Protein AF-A0A172XW21-F1 (afdb_monomer_lite)

Organism: NCBI:txid1685010

Radius of gyration: 27.5 Å; chains: 1; bounding box: 87×59×68 Å

Foldseek 3Di:
DQWAKDDPDFDPDDLVPFDDDPQGTADPVVRFGAGECAPPALQRVVVVCVVVVQDKHWYKYFQLRGPGGRDNDPPPPPPPPPPPDDDDDDDDDDDDDDDDDDDDDDDDDDDDDDDDDDDDDDDDDDDDDPDDPDPDQKDKQKAFEAAPPDPAGDAWKWKWWDALQDIWIWIADPRRITITIDGPVRADQWTWMWIGHPDSQWGIDIDIDGPVRSNDHDYHHIYGGGRDMTIDTMGRPPPADDPLEFERENNHTDDRVVVRVCCSVPVVQKDKDKAALVGCVNPDPDNSRGIYIRIYGDDD

Sequence (300 aa):
MKPFLRIKKPCEESLDKMHDLPDGKFCDLCSKKVLDLSNLNDSEILNIIQQNKGERFCGIVFNNQLNRSLQPEISFSQNRHSRKTTFTKIAAGVALTASIFNSYPAQTKTVTKTEFVSSQSKISKENQKEEDKTGDGTMIISGKVLIKGTNKSGPETTIHFITPQKVYSAKTDAKGFYNLEVPKESIKSENLLEFSPEDYDYEGQLMILKKEDLLKKNVIYLAENDVRKQYGDISAEGFYANEKSLVLFEGKKLDYKIFNKSYNIFSNKYNVYYIPKPYTKVFTPDEKIDDVYIAFIKTK

Secondary structure (DSSP, 8-state):
---EEEEEEE--S-GGGSEEETTEEEETTTTEEEEE-TT--HHHHHHHHHHTTT--EEEEEEGGGBSS-------------------------------------------------------------------SSEEEEEEEEEETTSSSBPPPEEEEEE-SS-EEEEE--TTSEEEEEEEGGG--SEEEEEEEESSTTB--EEEEEEHHHHTS-EEEEEPBPP-SEEEEEEEEETSS--TTEEEEETTEEE-HHHHHHHHHHHGGGEEEEEEEGGGGGGT---TT--EEEEEEE---

Structure (mmCIF, N/CA/C/O backbone):
data_AF-A0A172XW21-F1
#
_entry.id   AF-A0A172XW21-F1
#
loop_
_atom_site.group_PDB
_atom_site.id
_atom_site.type_symbol
_atom_site.label_atom_id
_atom_site.label_alt_id
_atom_site.label_comp_id
_atom_site.label_asym_id
_atom_site.label_entity_id
_atom_site.label_seq_id
_atom_site.pdbx_PDB_ins_code
_atom_site.Cartn_x
_atom_site.Cartn_y
_atom_site.Cartn_z
_atom_site.occupancy
_atom_site.B_iso_or_equiv
_atom_site.auth_seq_id
_atom_site.auth_comp_id
_atom_site.auth_asym_id
_atom_site.auth_atom_id
_atom_site.pdbx_PDB_model_num
ATOM 1 N N . MET A 1 1 ? -5.969 -7.627 -0.702 1.00 57.28 1 MET A N 1
ATOM 2 C CA . MET A 1 1 ? -4.518 -7.439 -0.807 1.00 57.28 1 MET A CA 1
ATOM 3 C C . MET A 1 1 ? -4.343 -6.287 -1.746 1.00 57.28 1 MET A C 1
ATOM 5 O O . MET A 1 1 ? -4.843 -6.368 -2.859 1.00 57.28 1 MET A O 1
ATOM 9 N N . LYS A 1 2 ? -3.749 -5.210 -1.269 1.00 67.06 2 LYS A N 1
ATOM 10 C CA . LYS A 1 2 ? -3.399 -4.074 -2.101 1.00 67.06 2 LYS A CA 1
ATOM 11 C C . LYS A 1 2 ? -1.870 -4.080 -2.198 1.00 67.06 2 LYS A C 1
ATOM 13 O O . LYS A 1 2 ? -1.234 -3.278 -1.518 1.00 67.06 2 LYS A O 1
ATOM 18 N N . PRO A 1 3 ? -1.269 -5.091 -2.867 1.00 75.94 3 PRO A N 1
ATOM 19 C CA . PRO A 1 3 ? 0.181 -5.135 -2.986 1.00 75.94 3 PRO A CA 1
ATOM 20 C C . PRO A 1 3 ? 0.608 -3.896 -3.764 1.00 75.94 3 PRO A C 1
ATOM 22 O O . PRO A 1 3 ? -0.157 -3.389 -4.582 1.00 75.94 3 PRO A O 1
ATOM 25 N N . PHE A 1 4 ? 1.806 -3.401 -3.520 1.00 84.69 4 PHE A N 1
ATOM 26 C CA . PHE A 1 4 ? 2.336 -2.282 -4.283 1.00 84.69 4 PHE A CA 1
ATOM 27 C C . PHE A 1 4 ? 3.682 -2.657 -4.867 1.00 84.69 4 PHE A C 1
ATOM 29 O O . PHE A 1 4 ? 4.443 -3.454 -4.305 1.00 84.69 4 PHE A O 1
ATOM 36 N N . LEU A 1 5 ? 3.968 -2.086 -6.029 1.00 89.56 5 LEU A N 1
ATOM 37 C CA . LEU A 1 5 ? 5.273 -2.224 -6.640 1.00 89.56 5 LEU A CA 1
ATOM 38 C C . LEU A 1 5 ? 6.254 -1.300 -5.931 1.00 89.56 5 LEU A C 1
ATOM 40 O O . LEU A 1 5 ? 5.954 -0.137 -5.657 1.00 89.56 5 LEU A O 1
ATOM 44 N N . ARG A 1 6 ? 7.457 -1.806 -5.675 1.00 90.25 6 ARG A N 1
ATOM 45 C CA . ARG A 1 6 ? 8.551 -1.000 -5.143 1.00 90.25 6 ARG A CA 1
ATOM 46 C C . ARG A 1 6 ? 9.839 -1.267 -5.893 1.00 90.25 6 ARG A C 1
ATOM 48 O O . ARG A 1 6 ? 10.269 -2.414 -6.004 1.00 90.25 6 ARG A O 1
ATOM 55 N N . ILE A 1 7 ? 10.502 -0.191 -6.296 1.00 91.88 7 ILE A N 1
ATOM 56 C CA . ILE A 1 7 ? 11.885 -0.206 -6.769 1.00 91.88 7 ILE A CA 1
ATOM 57 C C . ILE A 1 7 ? 12.735 0.468 -5.692 1.00 91.88 7 ILE A C 1
ATOM 59 O O . ILE A 1 7 ? 12.674 1.680 -5.511 1.00 91.88 7 ILE A O 1
ATOM 63 N N . LYS A 1 8 ? 13.516 -0.323 -4.943 1.00 88.81 8 LYS A N 1
ATOM 64 C CA . LYS A 1 8 ? 14.394 0.208 -3.880 1.00 88.81 8 LYS A CA 1
ATOM 65 C C . LYS A 1 8 ? 15.558 1.013 -4.449 1.00 88.81 8 LYS A C 1
ATOM 67 O O . LYS A 1 8 ? 15.927 2.037 -3.888 1.00 88.81 8 LYS A O 1
ATOM 72 N N . LYS A 1 9 ? 16.135 0.521 -5.546 1.00 89.00 9 LYS A N 1
ATOM 73 C CA . LYS A 1 9 ? 17.224 1.168 -6.269 1.00 89.00 9 LYS A CA 1
ATOM 74 C C . LYS A 1 9 ? 16.879 1.156 -7.763 1.00 89.00 9 LYS A C 1
ATOM 76 O O . LYS A 1 9 ? 16.748 0.059 -8.314 1.00 89.00 9 LYS A O 1
ATOM 81 N N . PRO A 1 10 ? 16.684 2.326 -8.400 1.00 91.81 10 PRO A N 1
ATOM 82 C CA . PRO A 1 10 ? 16.559 2.409 -9.851 1.00 91.81 10 PRO A CA 1
ATOM 83 C C . PRO A 1 10 ? 17.781 1.790 -10.538 1.00 91.81 10 PRO A C 1
ATOM 85 O O . PRO A 1 10 ? 18.882 1.801 -9.985 1.00 91.81 10 PRO A O 1
ATOM 88 N N . CYS A 1 11 ? 17.589 1.239 -11.732 1.00 92.75 11 CYS A N 1
ATOM 89 C CA . CYS A 1 11 ? 18.704 0.808 -12.565 1.00 92.75 11 CYS A CA 1
ATOM 90 C C . CYS A 1 11 ? 19.498 2.034 -13.033 1.00 92.75 11 CYS A C 1
ATOM 92 O O . CYS A 1 11 ? 18.914 3.065 -13.355 1.00 92.75 11 CYS A O 1
ATOM 94 N N . GLU A 1 12 ? 20.822 1.910 -13.067 1.00 89.94 12 GLU A N 1
ATOM 95 C CA . GLU A 1 12 ? 21.725 2.976 -13.519 1.00 89.94 12 GLU A CA 1
ATOM 96 C C . GLU A 1 12 ? 22.025 2.885 -15.029 1.00 89.94 12 GLU A C 1
ATOM 98 O O . GLU A 1 12 ? 22.522 3.844 -15.613 1.00 89.94 12 GLU A O 1
ATOM 103 N N . GLU A 1 13 ? 21.718 1.748 -15.667 1.00 91.00 13 GLU A N 1
ATOM 104 C CA . GLU A 1 13 ? 21.918 1.539 -17.105 1.00 91.00 13 GLU A CA 1
ATOM 105 C C . GLU A 1 13 ? 20.854 2.274 -17.925 1.00 91.00 13 GLU A C 1
ATOM 107 O O . GLU A 1 13 ? 19.673 2.221 -17.593 1.00 91.00 13 GLU A O 1
ATOM 112 N N . SER A 1 14 ? 21.245 2.911 -19.031 1.00 91.38 14 SER A N 1
ATOM 113 C CA . SER A 1 14 ? 20.274 3.601 -19.889 1.00 91.38 14 SER A CA 1
ATOM 114 C C . SER A 1 14 ? 19.386 2.600 -20.631 1.00 91.38 14 SER A C 1
ATOM 116 O O . SER A 1 14 ? 19.887 1.636 -21.210 1.00 91.38 14 SER A O 1
ATOM 118 N N . LEU A 1 15 ? 18.076 2.868 -20.710 1.00 91.25 15 LEU A N 1
ATOM 119 C CA . LEU A 1 15 ? 17.139 2.079 -21.525 1.00 91.25 15 LEU A CA 1
ATOM 120 C C . LEU A 1 15 ? 17.544 2.009 -23.007 1.00 91.25 15 LEU A C 1
ATOM 122 O O . LEU A 1 15 ? 17.243 1.014 -23.669 1.00 91.25 15 LEU A O 1
ATOM 126 N N 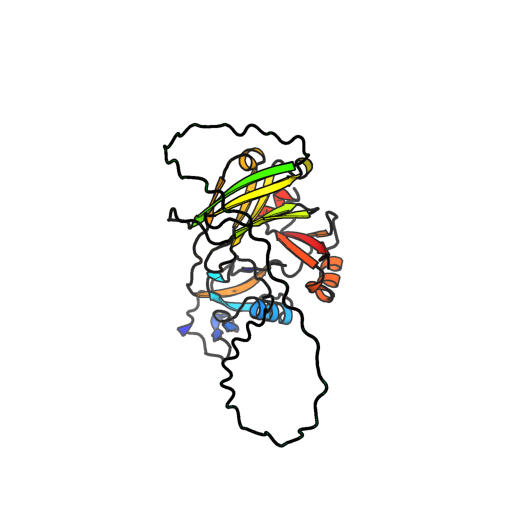. ASP A 1 16 ? 18.237 3.032 -23.514 1.00 92.88 16 ASP A N 1
ATOM 127 C CA . ASP A 1 16 ? 18.706 3.102 -24.907 1.00 92.88 16 ASP A CA 1
ATOM 128 C C . ASP A 1 16 ? 19.855 2.128 -25.195 1.00 92.88 16 ASP A C 1
ATOM 130 O O . ASP A 1 16 ? 20.115 1.789 -26.346 1.00 92.88 16 ASP A O 1
ATOM 134 N N . LYS A 1 17 ? 20.557 1.676 -24.149 1.00 93.94 17 LYS A N 1
ATOM 135 C CA . LYS A 1 17 ? 21.647 0.698 -24.246 1.00 93.94 17 LYS A CA 1
ATOM 136 C C . LYS A 1 17 ? 21.171 -0.743 -24.075 1.00 93.94 17 LYS A C 1
ATOM 138 O O . LYS A 1 17 ? 21.974 -1.659 -24.186 1.00 93.94 17 LYS A O 1
ATOM 143 N N . MET A 1 18 ? 19.889 -0.948 -23.785 1.00 95.50 18 MET A N 1
ATOM 144 C CA . MET A 1 18 ? 19.298 -2.274 -23.634 1.00 95.50 18 MET A CA 1
ATOM 145 C C . MET A 1 18 ? 18.725 -2.769 -24.962 1.00 95.50 18 MET A C 1
ATOM 147 O O . MET A 1 18 ? 18.175 -1.991 -25.743 1.00 95.50 18 MET A O 1
ATOM 151 N N . HIS A 1 19 ? 18.774 -4.080 -25.177 1.00 96.25 19 HIS A N 1
ATOM 152 C CA . HIS A 1 19 ? 18.238 -4.712 -26.379 1.00 96.25 19 HIS A CA 1
ATOM 153 C C . HIS A 1 19 ? 16.713 -4.825 -26.322 1.00 96.25 19 HIS A C 1
ATOM 155 O O . HIS A 1 19 ? 16.159 -5.218 -25.297 1.00 96.25 19 HIS A O 1
ATOM 161 N N . ASP A 1 20 ? 16.024 -4.508 -27.417 1.00 97.06 20 ASP A N 1
ATOM 162 C CA . ASP A 1 20 ? 14.564 -4.588 -27.472 1.00 97.06 20 ASP A CA 1
ATOM 163 C C . ASP A 1 20 ? 14.057 -6.035 -27.461 1.00 97.06 20 ASP A C 1
ATOM 165 O O . ASP A 1 20 ? 14.595 -6.919 -28.130 1.00 97.06 20 ASP A O 1
ATOM 169 N N . LEU A 1 21 ? 12.978 -6.260 -26.710 1.00 96.00 21 LEU A N 1
ATOM 170 C CA . LEU A 1 21 ? 12.195 -7.491 -26.681 1.00 96.00 21 LEU A CA 1
ATOM 171 C C . LEU A 1 21 ? 10.706 -7.160 -26.904 1.00 96.00 21 LEU A C 1
ATOM 173 O O . LEU A 1 21 ? 10.287 -6.034 -26.644 1.00 96.00 21 LEU A O 1
ATOM 177 N N . PRO A 1 22 ? 9.866 -8.122 -27.336 1.00 93.88 22 PRO A N 1
ATOM 178 C CA . PRO A 1 22 ? 8.444 -7.859 -27.592 1.00 93.88 22 PRO A CA 1
ATOM 179 C C . PRO A 1 22 ? 7.659 -7.290 -26.399 1.00 93.88 22 PRO A C 1
ATOM 181 O O . PRO A 1 22 ? 6.727 -6.519 -26.591 1.00 93.88 22 PRO A O 1
ATOM 184 N N . ASP A 1 23 ? 8.024 -7.673 -25.175 1.00 92.81 23 ASP A N 1
ATOM 185 C CA . ASP A 1 23 ? 7.364 -7.294 -23.921 1.00 92.81 23 ASP A CA 1
ATOM 186 C C . ASP A 1 23 ? 8.279 -6.482 -22.986 1.00 92.81 23 ASP A C 1
ATOM 188 O O . ASP A 1 23 ? 8.061 -6.423 -21.774 1.00 92.81 23 ASP A O 1
ATOM 192 N N . GLY A 1 24 ? 9.326 -5.865 -23.538 1.00 95.12 24 GLY A N 1
ATOM 193 C CA . GLY A 1 24 ? 10.236 -5.017 -22.780 1.00 95.12 24 GLY A CA 1
ATOM 194 C C . GLY A 1 24 ? 11.633 -4.975 -23.378 1.00 95.12 24 GLY A C 1
ATOM 195 O O . GLY A 1 24 ? 11.807 -4.729 -24.567 1.00 95.12 24 GLY A O 1
ATOM 196 N N . LYS A 1 25 ? 12.649 -5.176 -22.542 1.00 96.75 25 LYS A N 1
ATOM 197 C CA . LYS A 1 25 ? 14.061 -5.046 -22.913 1.00 96.75 25 LYS A CA 1
ATOM 198 C C . LYS A 1 25 ? 14.923 -6.125 -22.260 1.00 96.75 25 LYS A C 1
ATOM 200 O O . LYS A 1 25 ? 14.521 -6.747 -21.280 1.00 96.75 25 LYS A O 1
ATOM 205 N N . PHE A 1 26 ? 16.121 -6.348 -22.777 1.00 96.88 26 PHE A N 1
ATOM 206 C CA . PHE A 1 26 ? 17.163 -7.148 -22.141 1.00 96.88 26 PHE A CA 1
ATOM 207 C C . PHE A 1 26 ? 18.324 -6.243 -21.732 1.00 96.88 26 PHE A C 1
ATOM 209 O O . PHE A 1 26 ? 18.851 -5.495 -22.554 1.00 96.88 26 PHE A O 1
ATOM 216 N N . CYS A 1 27 ? 18.702 -6.296 -20.454 1.00 95.81 27 CYS A N 1
ATOM 217 C CA . CYS A 1 27 ? 19.795 -5.500 -19.907 1.00 95.81 27 CYS A CA 1
ATOM 218 C C . CYS A 1 27 ? 21.049 -6.361 -19.762 1.00 95.81 27 CYS A C 1
ATOM 220 O O . CYS A 1 27 ? 21.063 -7.282 -18.943 1.00 95.81 27 CYS A O 1
ATOM 222 N N . ASP A 1 28 ? 22.112 -6.033 -20.499 1.00 94.31 28 ASP A N 1
ATOM 223 C CA . ASP A 1 28 ? 23.375 -6.780 -20.443 1.00 94.31 28 ASP A CA 1
ATOM 224 C C . ASP A 1 28 ? 24.064 -6.651 -19.083 1.00 94.31 28 ASP A C 1
ATOM 226 O O . ASP A 1 28 ? 24.589 -7.634 -18.559 1.00 94.31 28 ASP A O 1
ATOM 230 N N . LEU A 1 29 ? 23.984 -5.467 -18.461 1.00 93.06 29 LEU A N 1
ATOM 231 C CA . LEU A 1 29 ? 24.649 -5.169 -17.190 1.00 93.06 29 LEU A CA 1
ATOM 232 C C . LEU A 1 29 ? 24.225 -6.121 -16.064 1.00 93.06 29 LEU A C 1
ATOM 234 O O . LEU A 1 29 ? 25.057 -6.555 -15.271 1.00 93.06 29 LEU A O 1
ATOM 238 N N . CYS A 1 30 ? 22.931 -6.439 -15.974 1.00 91.75 30 CYS A N 1
ATOM 239 C CA . CYS A 1 30 ? 22.417 -7.388 -14.985 1.00 91.75 30 CYS A CA 1
ATOM 240 C C . CYS A 1 30 ? 22.040 -8.750 -15.581 1.00 91.75 30 CYS A C 1
ATOM 242 O O . CYS A 1 30 ? 21.639 -9.633 -14.825 1.00 91.75 30 CYS A O 1
ATOM 244 N N . SER A 1 31 ? 22.166 -8.917 -16.904 1.00 94.44 31 SER A N 1
ATOM 245 C CA . SER A 1 31 ? 21.783 -10.117 -17.660 1.00 94.44 31 SER A CA 1
ATOM 246 C C . SER A 1 31 ? 20.348 -10.584 -17.371 1.00 94.44 31 SER A C 1
ATOM 248 O O . SER A 1 31 ? 20.072 -11.779 -17.261 1.00 94.44 31 SER A O 1
ATOM 250 N N . LYS A 1 32 ? 19.418 -9.634 -17.207 1.00 94.25 32 LYS A N 1
ATOM 251 C CA . LYS A 1 32 ? 18.001 -9.907 -16.923 1.00 94.25 32 LYS A CA 1
ATOM 252 C C . LYS A 1 32 ? 17.101 -9.332 -18.006 1.00 94.25 32 LYS A C 1
ATOM 254 O O . LYS A 1 32 ? 17.349 -8.260 -18.559 1.00 94.25 32 LYS A O 1
ATOM 259 N N . LYS A 1 33 ? 15.984 -10.025 -18.220 1.00 95.56 33 LYS A N 1
ATOM 260 C CA . LYS A 1 33 ? 14.823 -9.487 -18.924 1.00 95.56 33 LYS A CA 1
ATOM 261 C C . LYS A 1 33 ? 14.157 -8.406 -18.067 1.00 95.56 33 LYS A C 1
ATOM 263 O O . LYS A 1 33 ? 13.912 -8.620 -16.881 1.00 95.56 33 LYS A O 1
ATOM 268 N N . VAL A 1 34 ? 13.869 -7.265 -18.676 1.00 96.56 34 VAL A N 1
ATOM 269 C CA . VAL A 1 34 ? 13.214 -6.096 -18.089 1.00 96.56 34 VAL A CA 1
ATOM 270 C C . VAL A 1 34 ? 11.837 -5.961 -18.736 1.00 96.56 34 VAL A C 1
ATOM 272 O O . VAL A 1 34 ? 11.748 -5.600 -19.903 1.00 96.56 34 VAL A O 1
ATOM 275 N N . LEU A 1 35 ? 10.768 -6.278 -18.008 1.00 96.50 35 LEU A N 1
ATOM 276 C CA . LEU A 1 35 ? 9.395 -6.228 -18.528 1.00 96.50 35 LEU A CA 1
ATOM 277 C C . LEU A 1 35 ? 8.874 -4.787 -18.588 1.00 96.50 35 LEU A C 1
ATOM 279 O O . LEU A 1 35 ? 9.008 -4.059 -17.606 1.00 96.50 35 LEU A O 1
ATOM 283 N N . ASP A 1 36 ? 8.250 -4.368 -19.688 1.00 96.00 36 ASP A N 1
ATOM 284 C CA . ASP A 1 36 ? 7.568 -3.069 -19.727 1.00 96.00 36 ASP A CA 1
ATOM 285 C C . ASP A 1 36 ? 6.144 -3.194 -19.165 1.00 96.00 36 ASP A C 1
ATOM 287 O O . ASP A 1 36 ? 5.258 -3.774 -19.788 1.00 96.00 36 ASP A O 1
ATOM 291 N N . LEU A 1 37 ? 5.929 -2.652 -17.965 1.00 94.88 37 LEU A N 1
ATOM 292 C CA . LEU A 1 37 ? 4.635 -2.616 -17.285 1.00 94.88 37 LEU A CA 1
ATOM 293 C C . LEU A 1 37 ? 3.902 -1.282 -17.482 1.00 94.88 37 LEU A C 1
ATOM 295 O O . LEU A 1 37 ? 2.791 -1.122 -16.979 1.00 94.88 37 LEU A O 1
ATOM 299 N N . SER A 1 38 ? 4.506 -0.307 -18.170 1.00 91.12 38 SER A N 1
ATOM 300 C CA . SER A 1 38 ? 4.009 1.077 -18.192 1.00 91.12 38 SER A CA 1
ATOM 301 C C . SER A 1 38 ? 2.596 1.215 -18.767 1.00 91.12 38 SER A C 1
ATOM 303 O O . SER A 1 38 ? 1.847 2.085 -18.340 1.00 91.12 38 SER A O 1
ATOM 305 N N . ASN A 1 39 ? 2.196 0.316 -19.667 1.00 89.00 39 ASN A N 1
ATOM 306 C CA . ASN A 1 39 ? 0.858 0.308 -20.269 1.00 89.00 39 ASN A CA 1
ATOM 307 C C . ASN A 1 39 ? -0.085 -0.751 -19.677 1.00 89.00 39 ASN A C 1
ATOM 309 O O . ASN A 1 39 ? -1.169 -0.957 -20.218 1.00 89.00 39 ASN A O 1
ATOM 313 N N . LEU A 1 40 ? 0.325 -1.448 -18.614 1.00 91.00 40 LEU A N 1
ATOM 314 C CA . LEU A 1 40 ? -0.479 -2.495 -17.990 1.00 91.00 40 LEU A CA 1
ATOM 315 C C . LEU A 1 40 ? -1.363 -1.929 -16.880 1.00 91.00 40 LEU A C 1
ATOM 317 O O . LEU A 1 40 ? -0.930 -1.084 -16.089 1.00 91.00 40 LEU A O 1
ATOM 321 N N . ASN A 1 41 ? -2.589 -2.443 -16.792 1.00 88.00 41 ASN A N 1
ATOM 322 C CA . ASN A 1 41 ? -3.481 -2.148 -15.674 1.00 88.00 41 ASN A CA 1
ATOM 323 C C . ASN A 1 41 ? -3.126 -2.983 -14.431 1.00 88.00 41 ASN A C 1
ATOM 325 O O . ASN A 1 41 ? -2.361 -3.951 -14.484 1.00 88.00 41 ASN A O 1
ATOM 329 N N . ASP A 1 42 ? -3.719 -2.628 -13.293 1.00 88.00 42 ASP A N 1
ATOM 330 C CA . ASP A 1 42 ? -3.446 -3.286 -12.013 1.00 88.00 42 ASP A CA 1
ATOM 331 C C . ASP A 1 42 ? -3.717 -4.796 -12.045 1.00 88.00 42 ASP A C 1
ATOM 333 O O . ASP A 1 42 ? -2.958 -5.566 -11.459 1.00 88.00 42 ASP A O 1
ATOM 337 N N . SER A 1 43 ? -4.760 -5.245 -12.748 1.00 86.56 43 SER A N 1
ATOM 338 C CA . SER A 1 43 ? -5.099 -6.671 -12.854 1.00 86.56 43 SER A CA 1
ATOM 339 C C . SER A 1 43 ? -4.039 -7.453 -13.629 1.00 86.56 43 SER A C 1
ATOM 341 O O . SER A 1 43 ? -3.678 -8.565 -13.242 1.00 86.56 43 SER A O 1
ATOM 343 N N . GLU A 1 44 ? -3.517 -6.870 -14.707 1.00 91.12 44 GLU A N 1
ATOM 344 C CA . GLU A 1 44 ? -2.445 -7.459 -15.513 1.00 91.12 44 GLU A CA 1
ATOM 345 C C . GLU A 1 44 ? -1.138 -7.536 -14.719 1.00 91.12 44 GLU A C 1
ATOM 347 O O . GLU A 1 44 ? -0.495 -8.588 -14.684 1.00 91.12 44 GLU A O 1
ATOM 352 N N . ILE A 1 45 ? -0.788 -6.464 -14.002 1.00 91.69 45 ILE A N 1
ATOM 353 C CA . ILE A 1 45 ? 0.380 -6.432 -13.114 1.00 91.69 45 ILE A CA 1
ATOM 354 C C . ILE A 1 45 ? 0.245 -7.490 -12.012 1.00 91.69 45 ILE A C 1
ATOM 356 O O . ILE A 1 45 ? 1.180 -8.252 -11.765 1.00 91.69 45 ILE A O 1
ATOM 360 N N . LEU A 1 46 ? -0.923 -7.584 -11.368 1.00 87.25 46 LEU A N 1
ATOM 361 C CA . LEU A 1 46 ? -1.200 -8.591 -10.341 1.00 87.25 46 LEU A CA 1
ATOM 362 C C . LEU A 1 46 ? -1.042 -10.016 -10.879 1.00 87.25 46 LEU A C 1
ATOM 364 O O . LEU A 1 46 ? -0.465 -10.863 -10.194 1.00 87.25 46 LEU A O 1
ATOM 368 N N . ASN A 1 47 ? -1.502 -10.275 -12.104 1.00 87.50 47 ASN A N 1
ATOM 369 C CA . ASN A 1 47 ? -1.332 -11.571 -12.750 1.00 87.50 47 ASN A CA 1
ATOM 370 C C . ASN A 1 47 ? 0.152 -11.893 -13.004 1.00 87.50 47 ASN A C 1
ATOM 372 O O . ASN A 1 47 ? 0.583 -13.005 -12.708 1.00 87.50 47 ASN A O 1
ATOM 376 N N . ILE A 1 48 ? 0.960 -10.927 -13.461 1.00 91.19 48 ILE A N 1
ATOM 377 C CA . ILE A 1 48 ? 2.416 -11.109 -13.626 1.00 91.19 48 ILE A CA 1
ATOM 378 C C . ILE A 1 48 ? 3.074 -11.467 -12.289 1.00 91.19 48 ILE A C 1
ATOM 380 O O . ILE A 1 48 ? 3.843 -12.426 -12.211 1.00 91.19 48 ILE A O 1
ATOM 384 N N . ILE A 1 49 ? 2.747 -10.739 -11.217 1.00 88.94 49 ILE A N 1
ATOM 385 C CA . ILE A 1 49 ? 3.279 -11.019 -9.876 1.00 88.94 49 ILE A CA 1
ATOM 386 C C . ILE A 1 49 ? 2.886 -12.432 -9.427 1.00 88.94 49 ILE A C 1
ATOM 388 O O . ILE A 1 49 ? 3.721 -13.168 -8.899 1.00 88.94 49 ILE A O 1
ATOM 392 N N . GLN A 1 50 ? 1.632 -12.830 -9.654 1.00 83.56 50 GLN A N 1
ATOM 393 C CA . GLN A 1 50 ? 1.132 -14.153 -9.286 1.00 83.56 50 GLN A CA 1
ATOM 394 C C . GLN A 1 50 ? 1.844 -15.271 -10.057 1.00 83.56 50 GLN A C 1
ATOM 396 O O . GLN A 1 50 ? 2.257 -16.262 -9.452 1.00 83.56 50 GLN A O 1
ATOM 401 N N . GLN A 1 51 ? 2.021 -15.106 -11.370 1.00 85.25 51 GLN A N 1
ATOM 402 C CA . GLN A 1 51 ? 2.738 -16.057 -12.224 1.00 85.25 51 GLN A CA 1
ATOM 403 C C . GLN A 1 51 ? 4.206 -16.198 -11.802 1.00 85.25 51 GLN A C 1
ATOM 405 O O . GLN A 1 51 ? 4.721 -17.314 -11.734 1.00 85.25 51 GLN A O 1
ATOM 410 N N . ASN A 1 52 ? 4.837 -15.090 -11.406 1.00 86.50 52 ASN A N 1
ATOM 411 C CA . ASN A 1 52 ? 6.190 -15.060 -10.845 1.00 86.50 52 ASN A CA 1
ATOM 412 C C . ASN A 1 52 ? 6.246 -15.440 -9.356 1.00 86.50 52 ASN A C 1
ATOM 414 O O . ASN A 1 52 ? 7.290 -15.296 -8.727 1.00 86.50 52 ASN A O 1
ATOM 418 N N . LYS A 1 53 ? 5.140 -15.907 -8.757 1.00 82.00 53 LYS A N 1
ATOM 419 C CA . LYS A 1 53 ? 5.052 -16.315 -7.342 1.00 82.00 53 LYS A CA 1
ATOM 420 C C . LYS A 1 53 ? 5.544 -15.242 -6.356 1.00 82.00 53 LYS A C 1
ATOM 422 O O . LYS A 1 53 ? 6.027 -15.570 -5.276 1.00 82.00 53 LYS A O 1
ATOM 427 N N . GLY A 1 54 ? 5.400 -13.966 -6.706 1.00 79.94 54 GLY A N 1
ATOM 428 C CA . GLY A 1 54 ? 5.862 -12.843 -5.888 1.00 79.94 54 GLY A CA 1
ATOM 429 C C . GLY A 1 54 ? 7.382 -12.641 -5.869 1.00 79.94 54 GLY A C 1
ATOM 430 O O . GLY A 1 54 ? 7.863 -11.812 -5.097 1.00 79.94 54 GLY A O 1
ATOM 431 N N . GLU A 1 55 ? 8.145 -13.368 -6.690 1.00 87.25 55 GLU A N 1
ATOM 432 C CA . GLU A 1 55 ? 9.587 -13.159 -6.816 1.00 87.25 55 GLU A CA 1
ATOM 433 C C . GLU A 1 55 ? 9.906 -11.799 -7.453 1.00 87.25 55 GLU A C 1
ATOM 435 O O . GLU A 1 55 ? 9.101 -11.209 -8.178 1.00 87.25 55 GLU A O 1
ATOM 440 N N . ARG A 1 56 ? 11.101 -11.280 -7.150 1.00 91.69 56 ARG A N 1
ATOM 441 C CA . ARG A 1 56 ? 11.576 -9.998 -7.683 1.00 91.69 56 ARG A CA 1
ATOM 442 C C . ARG A 1 56 ? 11.897 -10.142 -9.167 1.00 91.69 56 ARG A C 1
ATOM 444 O O . ARG A 1 56 ? 12.506 -11.127 -9.577 1.00 91.69 56 ARG A O 1
ATOM 451 N N . PHE A 1 57 ? 11.546 -9.136 -9.954 1.00 93.69 57 PHE A N 1
ATOM 452 C CA . PHE A 1 57 ? 11.807 -9.119 -11.391 1.00 93.69 57 PHE A CA 1
ATOM 453 C C . PHE A 1 57 ? 12.186 -7.713 -11.850 1.00 93.69 57 PHE A C 1
ATOM 455 O O . PHE A 1 57 ? 11.848 -6.726 -11.201 1.00 93.69 57 PHE A O 1
ATOM 462 N N . CYS A 1 58 ? 12.900 -7.597 -12.969 1.00 95.38 58 CYS A N 1
ATOM 463 C CA . CYS A 1 58 ? 13.208 -6.287 -13.528 1.00 95.38 58 CYS A CA 1
ATOM 464 C C . CYS A 1 58 ? 12.041 -5.783 -14.374 1.00 95.38 58 CYS A C 1
ATOM 466 O O . CYS A 1 58 ? 11.486 -6.534 -15.178 1.00 95.38 58 CYS A O 1
ATOM 468 N N . GLY A 1 59 ? 11.697 -4.505 -14.236 1.00 95.31 59 GLY A N 1
ATOM 469 C CA . GLY A 1 59 ? 10.669 -3.907 -15.076 1.00 95.31 59 GLY A CA 1
ATOM 470 C C . GLY A 1 59 ? 10.789 -2.400 -15.234 1.00 95.31 59 GLY A C 1
ATOM 471 O O . GLY A 1 59 ? 11.555 -1.752 -14.521 1.00 95.31 59 GLY A O 1
ATOM 472 N N . ILE A 1 60 ? 10.027 -1.883 -16.194 1.00 95.38 60 ILE A N 1
ATOM 473 C CA . ILE A 1 60 ? 9.807 -0.470 -16.496 1.00 95.38 60 ILE A CA 1
ATOM 474 C C . ILE A 1 60 ? 8.382 -0.147 -16.065 1.00 95.38 60 ILE A C 1
ATOM 476 O O . ILE A 1 60 ? 7.442 -0.820 -16.474 1.00 95.38 60 ILE A O 1
ATOM 480 N N . VAL A 1 61 ? 8.220 0.869 -15.233 1.00 93.69 61 VAL A N 1
ATOM 481 C CA . VAL A 1 61 ? 6.936 1.301 -14.675 1.00 93.69 61 VAL A CA 1
ATOM 482 C C . VAL A 1 61 ? 6.852 2.814 -14.737 1.00 93.69 61 VAL A C 1
ATOM 484 O O . VAL A 1 61 ? 7.874 3.497 -14.745 1.00 93.69 61 VAL A O 1
ATOM 487 N N . PHE A 1 62 ? 5.647 3.358 -14.740 1.00 90.69 62 PHE A N 1
ATOM 488 C CA . PHE A 1 62 ? 5.454 4.746 -14.348 1.00 90.69 62 PHE A CA 1
ATOM 489 C C . PHE A 1 62 ? 5.574 4.881 -12.828 1.00 90.69 62 PHE A C 1
ATOM 491 O O . PHE A 1 62 ? 5.206 3.971 -12.083 1.00 90.69 62 PHE A O 1
ATOM 498 N N . ASN A 1 63 ? 6.077 6.019 -12.348 1.00 87.38 63 ASN A N 1
ATOM 499 C CA . ASN A 1 63 ? 6.151 6.276 -10.909 1.00 87.38 63 ASN A CA 1
ATOM 500 C C . ASN A 1 63 ? 4.766 6.225 -10.246 1.00 87.38 63 ASN A C 1
ATOM 502 O O . ASN A 1 63 ? 4.661 5.748 -9.121 1.00 87.38 63 ASN A O 1
ATOM 506 N N . ASN A 1 64 ? 3.703 6.587 -10.970 1.00 83.94 64 ASN A N 1
ATOM 507 C CA . ASN A 1 64 ? 2.318 6.431 -10.528 1.00 83.94 64 ASN A CA 1
ATOM 508 C C . ASN A 1 64 ? 1.872 4.973 -10.307 1.00 83.94 64 ASN A C 1
ATOM 510 O O . ASN A 1 64 ? 0.833 4.757 -9.698 1.00 83.94 64 ASN A O 1
ATOM 514 N N . GLN A 1 65 ? 2.619 3.966 -10.771 1.00 86.94 65 GLN A N 1
ATOM 515 C CA . GLN A 1 65 ? 2.368 2.545 -10.493 1.00 86.94 65 GLN A CA 1
ATOM 516 C C . GLN A 1 65 ? 3.148 2.044 -9.260 1.00 86.94 65 GLN A C 1
ATOM 518 O O . GLN A 1 65 ? 2.887 0.943 -8.770 1.00 86.94 65 GLN A O 1
ATOM 523 N N . LEU A 1 66 ? 4.112 2.822 -8.751 1.00 87.25 66 LEU A N 1
ATOM 524 C CA . LEU A 1 66 ? 4.917 2.490 -7.573 1.00 87.25 66 LEU A CA 1
ATOM 525 C C . LEU A 1 66 ? 4.260 2.991 -6.286 1.00 87.25 66 LEU A C 1
ATOM 527 O O . LEU A 1 66 ? 3.538 3.979 -6.287 1.00 87.25 66 LEU A O 1
ATOM 531 N N . ASN A 1 67 ? 4.550 2.320 -5.168 1.00 79.69 67 ASN A N 1
ATOM 532 C CA . ASN A 1 67 ? 4.160 2.709 -3.802 1.00 79.69 67 ASN A CA 1
ATOM 533 C C . ASN A 1 67 ? 2.656 2.956 -3.576 1.00 79.69 67 ASN A C 1
ATOM 535 O O . ASN A 1 67 ? 2.267 3.414 -2.505 1.00 79.69 67 ASN A O 1
ATOM 539 N N . ARG A 1 68 ? 1.804 2.593 -4.537 1.00 79.81 68 ARG A N 1
ATOM 540 C CA . ARG A 1 68 ? 0.353 2.611 -4.403 1.00 79.81 68 ARG A CA 1
ATOM 541 C C . ARG A 1 68 ? -0.217 1.208 -4.424 1.00 79.81 68 ARG A C 1
ATOM 543 O O . ARG A 1 68 ? 0.284 0.309 -5.095 1.00 79.81 68 ARG A O 1
ATOM 550 N N . SER A 1 69 ? -1.331 1.061 -3.729 1.00 76.94 69 SER A N 1
ATOM 551 C CA . SER A 1 69 ? -2.193 -0.106 -3.807 1.00 76.94 69 SER A CA 1
ATOM 552 C C . SER A 1 69 ? -2.509 -0.494 -5.261 1.00 76.94 69 SER A C 1
ATOM 554 O O . SER A 1 69 ? -3.180 0.271 -5.956 1.00 76.94 69 SER A O 1
ATOM 556 N N . LEU A 1 70 ? -2.153 -1.712 -5.671 1.00 80.00 70 LEU A N 1
ATOM 557 C CA . LEU A 1 70 ? -2.703 -2.351 -6.866 1.00 80.00 70 LEU A CA 1
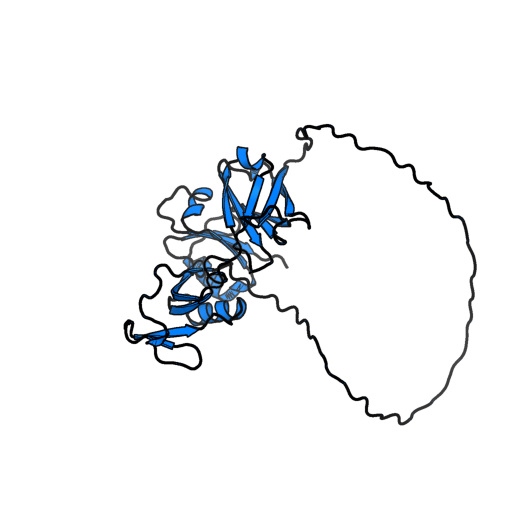ATOM 558 C C . LEU A 1 70 ? -4.093 -2.913 -6.550 1.00 80.00 70 LEU A C 1
ATOM 560 O O . LEU A 1 70 ? -4.256 -3.707 -5.617 1.00 80.00 70 LEU A O 1
ATOM 564 N N . GLN A 1 71 ? -5.096 -2.503 -7.319 1.00 73.75 71 GLN A N 1
ATOM 565 C CA . GLN A 1 71 ? -6.475 -2.948 -7.165 1.00 73.75 71 GLN A CA 1
ATOM 566 C C . GLN A 1 71 ? -6.863 -3.867 -8.327 1.00 73.75 71 GLN A C 1
ATOM 568 O O . GLN A 1 71 ? -6.787 -3.444 -9.473 1.00 73.75 71 GLN A O 1
ATOM 573 N N . PRO A 1 72 ? -7.312 -5.111 -8.080 1.00 66.62 72 PRO A N 1
ATOM 574 C CA . PRO A 1 72 ? -7.891 -5.904 -9.154 1.00 66.62 72 PRO A CA 1
ATOM 575 C C . PRO A 1 72 ? -9.130 -5.164 -9.661 1.00 66.62 72 PRO A C 1
ATOM 577 O O . PRO A 1 72 ? -10.065 -4.931 -8.891 1.00 66.62 72 PRO A O 1
ATOM 580 N N . GLU A 1 73 ? -9.134 -4.778 -10.935 1.00 59.38 73 GLU A N 1
ATOM 581 C CA . GLU A 1 73 ? -10.310 -4.166 -11.535 1.00 59.38 73 GLU A CA 1
ATOM 582 C C . GLU A 1 73 ? -11.469 -5.162 -11.430 1.00 59.38 73 GLU A C 1
ATOM 584 O O . GLU A 1 73 ? -11.415 -6.286 -11.943 1.00 59.38 73 GLU A O 1
ATOM 589 N N . ILE A 1 74 ? -12.550 -4.752 -10.763 1.00 46.16 74 ILE A N 1
ATOM 590 C CA . ILE A 1 74 ? -13.841 -5.394 -10.976 1.00 46.16 74 ILE A CA 1
ATOM 591 C C . ILE A 1 74 ? -14.233 -4.954 -12.377 1.00 46.16 74 ILE A C 1
ATOM 593 O O . ILE A 1 74 ? -14.641 -3.812 -12.577 1.00 46.16 74 ILE A O 1
ATOM 597 N N . SER A 1 75 ? -14.067 -5.844 -13.351 1.00 32.72 75 SER A N 1
ATOM 598 C CA . SER A 1 75 ? -14.540 -5.628 -14.711 1.00 32.72 75 SER A CA 1
ATOM 599 C C . SER A 1 75 ? -16.065 -5.508 -14.698 1.00 32.72 75 SER A C 1
ATOM 601 O O . SER A 1 75 ? -16.806 -6.442 -14.997 1.00 32.72 75 SER A O 1
ATOM 603 N N . PHE A 1 76 ? -16.569 -4.316 -14.389 1.00 34.78 76 PHE A N 1
ATOM 604 C CA . PHE A 1 76 ? -17.836 -3.881 -14.935 1.00 34.78 76 PHE A CA 1
ATOM 605 C C . PHE A 1 76 ? -17.568 -3.683 -16.412 1.00 34.78 76 PHE A C 1
ATOM 607 O O . PHE A 1 76 ? -17.055 -2.651 -16.837 1.00 34.78 76 PHE A O 1
ATOM 614 N N . SER A 1 77 ? -17.853 -4.728 -17.184 1.00 34.47 77 SER A N 1
ATOM 615 C CA . SER A 1 77 ? -17.919 -4.665 -18.632 1.00 34.47 77 SER A CA 1
ATOM 616 C C . SER A 1 77 ? -18.874 -3.535 -19.020 1.00 34.47 77 SER A C 1
ATOM 618 O O . SER A 1 77 ? -20.069 -3.737 -19.228 1.00 34.47 77 SER A O 1
ATOM 620 N N . GLN A 1 78 ? -18.354 -2.318 -19.150 1.00 38.09 78 GLN A N 1
ATOM 621 C CA . GLN A 1 78 ? -18.943 -1.337 -20.033 1.00 38.09 78 GLN A CA 1
ATOM 622 C C . GLN A 1 78 ? -18.561 -1.775 -21.439 1.00 38.09 78 GLN A C 1
ATOM 624 O O . GLN A 1 78 ? -17.672 -1.226 -22.084 1.00 38.09 78 GLN A O 1
ATOM 629 N N . ASN A 1 79 ? -19.265 -2.808 -21.904 1.00 33.06 79 ASN A N 1
ATOM 630 C CA . ASN A 1 79 ? -19.489 -3.053 -23.313 1.00 33.06 79 ASN A CA 1
ATOM 631 C C . ASN A 1 79 ? -20.069 -1.766 -23.915 1.00 33.06 79 ASN A C 1
ATOM 633 O O . ASN A 1 79 ? -21.281 -1.625 -24.074 1.00 33.06 79 ASN A O 1
ATOM 637 N N . ARG A 1 80 ? -19.213 -0.817 -24.305 1.00 38.47 80 ARG A N 1
ATOM 638 C CA . ARG A 1 80 ? -19.557 0.161 -25.336 1.00 38.47 80 ARG A CA 1
ATOM 639 C C . ARG A 1 80 ? -19.562 -0.586 -26.664 1.00 38.47 80 ARG A C 1
ATOM 641 O O . ARG A 1 80 ? -18.677 -0.452 -27.502 1.00 38.47 80 ARG A O 1
ATOM 648 N N . HIS A 1 81 ? -20.586 -1.420 -26.831 1.00 35.91 81 HIS A N 1
ATOM 649 C CA . HIS A 1 81 ? -21.014 -1.933 -28.116 1.00 35.91 81 HIS A CA 1
ATOM 650 C C . HIS A 1 81 ? -21.434 -0.744 -28.984 1.00 35.91 81 HIS A C 1
ATOM 652 O O . HIS A 1 81 ? -22.599 -0.371 -29.025 1.00 35.91 81 HIS A O 1
ATOM 658 N N . SER A 1 82 ? -20.499 -0.186 -29.748 1.00 44.19 82 SER A N 1
ATOM 659 C CA . SER A 1 82 ? -20.848 0.409 -31.037 1.00 44.19 82 SER A CA 1
ATOM 660 C C . SER A 1 82 ? -20.856 -0.710 -32.078 1.00 44.19 82 SER A C 1
ATOM 662 O O . SER A 1 82 ? -20.008 -0.789 -32.963 1.00 44.19 82 SER A O 1
ATOM 664 N N . ARG A 1 83 ? -21.797 -1.652 -31.937 1.00 43.00 83 ARG A N 1
ATOM 665 C CA . ARG A 1 83 ? -22.185 -2.490 -33.071 1.00 43.00 83 ARG A CA 1
ATOM 666 C C . ARG A 1 83 ? -23.236 -1.705 -33.834 1.00 43.00 83 ARG A C 1
ATOM 668 O O . ARG A 1 83 ? -24.394 -1.665 -33.434 1.00 43.00 83 ARG A O 1
ATOM 675 N N . LYS A 1 84 ? -22.828 -1.093 -34.946 1.00 43.91 84 LYS A N 1
ATOM 676 C CA . LYS A 1 84 ? -23.756 -0.758 -36.027 1.00 43.91 84 LYS A CA 1
ATOM 677 C C . LYS A 1 84 ? -24.358 -2.076 -36.517 1.00 43.91 84 LYS A C 1
ATOM 679 O O . LYS A 1 84 ? -23.724 -2.797 -37.281 1.00 43.91 84 LYS A O 1
ATOM 684 N N . THR A 1 85 ? -25.538 -2.435 -36.024 1.00 45.03 85 THR A N 1
ATOM 685 C CA . THR A 1 85 ? -26.301 -3.559 -36.559 1.00 45.03 85 THR A CA 1
ATOM 686 C C . THR A 1 85 ? -27.098 -3.058 -37.757 1.00 45.03 85 THR A C 1
ATOM 688 O O . THR A 1 85 ? -28.059 -2.301 -37.639 1.00 45.03 85 THR A O 1
ATOM 691 N N . THR A 1 86 ? -26.668 -3.458 -38.949 1.00 40.78 86 THR A N 1
ATOM 692 C CA . THR A 1 86 ? -27.446 -3.287 -40.175 1.00 40.78 86 THR A CA 1
ATOM 693 C C . THR A 1 86 ? -28.640 -4.237 -40.105 1.00 40.78 86 THR A C 1
ATOM 695 O O . THR A 1 86 ? -28.488 -5.446 -40.259 1.00 40.78 86 THR A O 1
ATOM 698 N N . PHE A 1 87 ? -29.832 -3.698 -39.845 1.00 41.22 87 PHE A N 1
ATOM 699 C CA . PHE A 1 87 ? -31.092 -4.434 -39.937 1.00 41.22 87 PHE A CA 1
ATOM 700 C C . PHE A 1 87 ? -31.308 -4.908 -41.379 1.00 41.22 87 PHE A C 1
ATOM 702 O O . PHE A 1 87 ? -31.655 -4.118 -42.257 1.00 41.22 87 PHE A O 1
ATOM 709 N N . THR A 1 88 ? -31.120 -6.202 -41.631 1.00 45.47 88 THR A N 1
ATOM 710 C CA . THR A 1 88 ? -31.605 -6.854 -42.852 1.00 45.47 88 THR A CA 1
ATOM 711 C C . THR A 1 88 ? -32.925 -7.551 -42.542 1.00 45.47 88 THR A C 1
ATOM 713 O O . THR A 1 88 ? -33.059 -8.286 -41.568 1.00 45.47 88 THR A O 1
ATOM 716 N N . LYS A 1 89 ? -33.929 -7.215 -43.348 1.00 49.25 89 LYS A N 1
ATOM 717 C CA . LYS A 1 89 ? -35.339 -7.571 -43.209 1.00 49.25 89 LYS A CA 1
ATOM 718 C C . LYS A 1 89 ? -35.554 -9.063 -43.471 1.00 49.25 89 LYS A C 1
ATOM 720 O O . LYS A 1 89 ? -35.278 -9.516 -44.576 1.00 49.25 89 LYS A O 1
ATOM 725 N N . ILE A 1 90 ? -36.159 -9.778 -42.524 1.00 47.19 90 ILE A N 1
ATOM 726 C CA . ILE A 1 90 ? -36.935 -10.990 -42.814 1.00 47.19 90 ILE A CA 1
ATOM 727 C C . ILE A 1 90 ? -38.256 -10.863 -42.056 1.00 47.19 90 ILE A C 1
ATOM 729 O O . ILE A 1 90 ? -38.329 -11.092 -40.854 1.00 47.19 90 ILE A O 1
ATOM 733 N N . ALA A 1 91 ? -39.291 -10.435 -42.775 1.00 47.00 91 ALA A N 1
ATOM 734 C CA . ALA A 1 91 ? -40.675 -10.462 -42.329 1.00 47.00 91 ALA A CA 1
ATOM 735 C C . ALA A 1 91 ? -41.474 -11.281 -43.351 1.00 47.00 91 ALA A C 1
ATOM 737 O O . ALA A 1 91 ? -42.034 -10.748 -44.303 1.00 47.00 91 ALA A O 1
ATOM 738 N N . ALA A 1 92 ? -41.469 -12.594 -43.153 1.00 44.81 92 ALA A N 1
ATOM 739 C CA . ALA A 1 92 ? -42.510 -13.514 -43.593 1.00 44.81 92 ALA A CA 1
ATOM 740 C C . ALA A 1 92 ? -42.965 -14.166 -42.280 1.00 44.81 92 ALA A C 1
ATOM 742 O O . ALA A 1 92 ? -42.157 -14.754 -41.577 1.00 44.81 92 ALA A O 1
ATOM 743 N N . GLY A 1 93 ? -44.156 -13.931 -41.755 1.00 46.09 93 GLY A N 1
ATOM 744 C CA . GLY A 1 93 ? -45.433 -13.994 -42.434 1.00 46.09 93 GLY A CA 1
ATOM 745 C C . GLY A 1 93 ? -46.233 -15.066 -41.705 1.00 46.09 93 GLY A C 1
ATOM 746 O O . GLY A 1 93 ? -46.297 -16.186 -42.180 1.00 46.09 93 GLY A O 1
ATOM 747 N N . VAL A 1 94 ? -46.788 -14.731 -40.537 1.00 50.25 94 VAL A N 1
ATOM 748 C CA . VAL A 1 94 ? -47.925 -15.446 -39.938 1.00 50.25 94 VAL A CA 1
ATOM 749 C C . VAL A 1 94 ? -48.779 -14.406 -39.220 1.00 50.25 94 VAL A C 1
ATOM 751 O O . VAL A 1 94 ? -48.481 -13.975 -38.109 1.00 50.25 94 VAL A O 1
ATOM 754 N N . ALA A 1 95 ? -49.827 -13.969 -39.904 1.00 51.84 95 ALA A N 1
ATOM 755 C CA . ALA A 1 95 ? -50.974 -13.325 -39.295 1.00 51.84 95 ALA A CA 1
ATOM 756 C C . ALA A 1 95 ? -51.964 -14.423 -38.906 1.00 51.84 95 ALA A C 1
ATOM 758 O O . ALA A 1 95 ? -52.374 -15.151 -39.801 1.00 51.84 95 ALA A O 1
ATOM 759 N N . LEU A 1 96 ? -52.372 -14.509 -37.634 1.00 49.38 96 LEU A N 1
ATOM 760 C CA . LEU A 1 96 ? -53.656 -15.091 -37.219 1.00 49.38 96 LEU A CA 1
ATOM 761 C C . LEU A 1 96 ? -54.160 -14.411 -35.924 1.00 49.38 96 LEU A C 1
ATOM 763 O O . LEU A 1 96 ? -53.671 -14.675 -34.832 1.00 49.38 96 LEU A O 1
ATOM 767 N N . THR A 1 97 ? -55.105 -13.482 -36.124 1.00 46.38 97 THR A N 1
ATOM 768 C CA . THR A 1 97 ? -56.367 -13.241 -35.376 1.00 46.38 97 THR A CA 1
ATOM 769 C C . THR A 1 97 ? -56.337 -13.274 -33.837 1.00 46.38 97 THR A C 1
ATOM 771 O O . THR A 1 97 ? -56.151 -14.321 -33.234 1.00 46.38 97 THR A O 1
ATOM 774 N N . ALA A 1 98 ? -56.465 -12.138 -33.143 1.00 44.44 98 ALA A N 1
ATOM 775 C CA . ALA A 1 98 ? -57.695 -11.370 -32.865 1.00 44.44 98 ALA A CA 1
ATOM 776 C C . ALA A 1 98 ? -58.645 -12.019 -31.835 1.00 44.44 98 ALA A C 1
ATOM 778 O O . ALA A 1 98 ? -59.434 -12.888 -32.187 1.00 44.44 98 ALA A O 1
ATOM 779 N N . SER A 1 99 ? -58.661 -11.475 -30.607 1.00 45.50 99 SER A N 1
ATOM 780 C CA . SER A 1 99 ? -59.855 -11.483 -29.745 1.00 45.50 99 SER A CA 1
ATOM 781 C C . SER A 1 99 ? -59.859 -10.376 -28.663 1.00 45.50 99 SER A C 1
ATOM 783 O O . SER A 1 99 ? -59.289 -10.526 -27.592 1.00 45.50 99 SER A O 1
ATOM 785 N N . ILE A 1 100 ? -60.470 -9.243 -29.033 1.00 46.03 100 ILE A N 1
ATOM 786 C CA . ILE A 1 100 ? -61.463 -8.387 -28.342 1.00 46.03 100 ILE A CA 1
ATOM 787 C C . ILE A 1 100 ? -61.477 -8.093 -26.809 1.00 46.03 100 ILE A C 1
ATOM 789 O O . ILE A 1 100 ? -61.649 -8.975 -25.980 1.00 46.03 100 ILE A O 1
ATOM 793 N N . PHE A 1 101 ? -61.471 -6.768 -26.541 1.00 41.00 101 PHE A N 1
ATOM 794 C CA . PHE A 1 101 ? -62.156 -5.908 -25.538 1.00 41.00 101 PHE A CA 1
ATOM 795 C C . PHE A 1 101 ? -62.062 -6.163 -24.014 1.00 41.00 101 PHE A C 1
ATOM 797 O O . PHE A 1 101 ? -62.612 -7.124 -23.491 1.00 41.00 101 PHE A O 1
ATOM 804 N N . ASN A 1 102 ? -61.575 -5.154 -23.267 1.00 42.59 102 ASN A N 1
ATOM 805 C CA . ASN A 1 102 ? -62.450 -4.247 -22.501 1.00 42.59 102 ASN A CA 1
ATOM 806 C C . ASN A 1 102 ? -61.733 -2.973 -22.013 1.00 42.59 102 ASN A C 1
ATOM 808 O O . ASN A 1 102 ? -60.539 -2.950 -21.724 1.00 42.59 102 ASN A O 1
ATOM 812 N N . SER A 1 103 ? -62.532 -1.915 -21.965 1.00 42.47 103 SER A N 1
ATOM 813 C CA . SER A 1 103 ? -62.252 -0.511 -21.683 1.00 42.47 103 SER A CA 1
ATOM 814 C C . SER A 1 103 ? -62.229 -0.215 -20.184 1.00 42.47 103 SER A C 1
ATOM 816 O O . SER A 1 103 ? -63.088 -0.719 -19.474 1.00 42.47 103 SER A O 1
ATOM 818 N N . TYR A 1 104 ? -61.381 0.720 -19.743 1.00 38.41 104 TYR A N 1
ATOM 819 C CA . TYR A 1 104 ? -61.712 1.665 -18.666 1.00 38.41 104 TYR A CA 1
ATOM 820 C C . TYR A 1 104 ? -60.940 2.979 -18.867 1.00 38.41 104 TYR A C 1
ATOM 822 O O . TYR A 1 104 ? -59.710 2.971 -18.817 1.00 38.41 104 TYR A O 1
ATOM 830 N N . PRO A 1 105 ? -61.621 4.124 -19.041 1.00 49.66 105 PRO A N 1
ATOM 831 C CA . PRO A 1 105 ? -61.085 5.418 -18.662 1.00 49.66 105 PRO A CA 1
ATOM 832 C C . PRO A 1 105 ? -61.575 5.737 -17.243 1.00 49.66 105 PRO A C 1
ATOM 834 O O . PRO A 1 105 ? -62.775 5.765 -16.987 1.00 49.66 105 PRO A O 1
ATOM 837 N N . ALA A 1 106 ? -60.668 6.005 -16.310 1.00 31.55 106 ALA A N 1
ATOM 838 C CA . ALA A 1 106 ? -61.037 6.603 -15.030 1.00 31.55 106 ALA A CA 1
ATOM 839 C C . ALA A 1 106 ? -60.242 7.893 -14.855 1.00 31.55 106 ALA A C 1
ATOM 841 O O . ALA A 1 106 ? -59.060 7.886 -14.517 1.00 31.55 106 ALA A O 1
ATOM 842 N N . GLN A 1 107 ? -60.903 9.006 -15.163 1.00 36.59 107 GLN A N 1
ATOM 843 C CA . GLN A 1 107 ? -60.405 10.339 -14.878 1.00 36.59 107 GLN A CA 1
ATOM 844 C C . GLN A 1 107 ? -60.662 10.726 -13.414 1.00 36.59 107 GLN A C 1
ATOM 846 O O . GLN A 1 107 ? -61.618 10.285 -12.782 1.00 36.59 107 GLN A O 1
ATOM 851 N N . THR A 1 108 ? -59.859 11.700 -12.986 1.00 31.52 108 THR A N 1
ATOM 852 C CA . THR A 1 108 ? -60.075 12.695 -11.924 1.00 31.52 108 THR A CA 1
ATOM 853 C C . THR A 1 108 ? -59.875 12.277 -10.465 1.00 31.52 108 THR A C 1
ATOM 855 O O . THR A 1 108 ? -60.719 11.648 -9.840 1.00 31.52 108 THR A O 1
ATOM 858 N N . LYS A 1 109 ? -58.803 12.826 -9.876 1.00 30.50 109 LYS A N 1
ATOM 859 C CA . LYS A 1 109 ? -58.915 13.795 -8.774 1.00 30.50 109 LYS A CA 1
ATOM 860 C C . LYS A 1 109 ? -57.745 14.784 -8.823 1.00 30.50 109 LYS A C 1
ATOM 862 O O . LYS A 1 109 ? -56.607 14.452 -8.520 1.00 30.50 109 LYS A O 1
ATOM 867 N N . THR A 1 110 ? -58.061 16.008 -9.228 1.00 29.77 110 THR A N 1
ATOM 868 C CA . THR A 1 110 ? -57.286 17.234 -9.007 1.00 29.77 110 THR A CA 1
ATOM 869 C C . THR A 1 110 ? -57.622 17.802 -7.634 1.00 29.77 110 THR A C 1
ATOM 871 O O . THR A 1 110 ? -58.786 18.118 -7.418 1.00 29.77 110 THR A O 1
ATOM 874 N N . VAL A 1 111 ? -56.621 17.981 -6.768 1.00 29.17 111 VAL A N 1
ATOM 875 C CA . VAL A 1 111 ? -56.538 18.938 -5.639 1.00 29.17 111 VAL A CA 1
ATOM 876 C C . VAL A 1 111 ? -55.043 18.980 -5.274 1.00 29.17 111 VAL A C 1
ATOM 878 O O . VAL A 1 111 ? -54.449 17.917 -5.165 1.00 29.17 111 VAL A O 1
ATOM 881 N N . THR A 1 112 ? -54.302 20.056 -5.040 1.00 27.59 112 THR A N 1
ATOM 882 C CA . THR A 1 112 ? -54.380 21.502 -5.260 1.00 27.59 112 THR A CA 1
ATOM 883 C C . THR A 1 112 ? -52.932 21.975 -5.062 1.00 27.59 112 THR A C 1
ATOM 885 O O . THR A 1 112 ? -52.238 21.482 -4.173 1.00 27.59 112 THR A O 1
ATOM 888 N N . LYS A 1 113 ? -52.456 22.895 -5.908 1.00 33.38 113 LYS A N 1
ATOM 889 C CA . LYS A 1 113 ? -51.228 23.666 -5.666 1.00 33.38 113 LYS A CA 1
ATOM 890 C C . LYS A 1 113 ? -51.368 24.446 -4.359 1.00 33.38 113 LYS A C 1
ATOM 892 O O . LYS A 1 113 ? -52.307 25.225 -4.241 1.00 33.38 113 LYS A O 1
ATOM 897 N N . THR A 1 114 ? -50.372 24.356 -3.485 1.00 29.25 114 THR A N 1
ATOM 898 C CA . THR A 1 114 ? -50.080 25.447 -2.552 1.00 29.25 114 THR A CA 1
ATOM 899 C C . THR A 1 114 ? -48.636 25.869 -2.751 1.00 29.25 114 THR A C 1
ATOM 901 O O . THR A 1 114 ? -47.701 25.088 -2.586 1.00 29.25 114 THR A O 1
ATOM 904 N N . GLU A 1 115 ? -48.503 27.109 -3.198 1.00 30.16 115 GLU A N 1
ATOM 905 C CA . GLU A 1 115 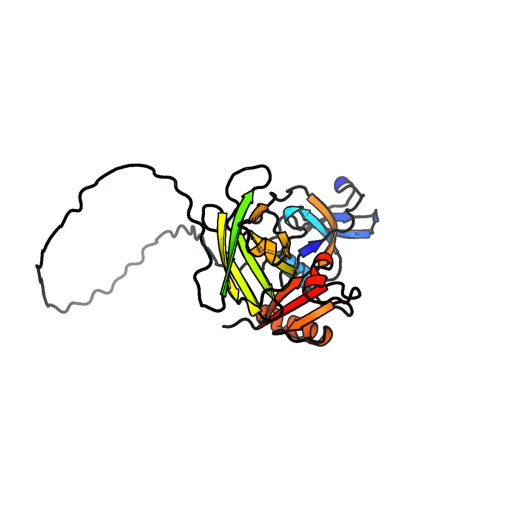? -47.272 27.866 -3.340 1.00 30.16 115 GLU A CA 1
ATOM 906 C C . GLU A 1 115 ? -46.627 28.074 -1.968 1.00 30.16 115 GLU A C 1
ATOM 908 O O . GLU A 1 115 ? -47.315 28.384 -0.997 1.00 30.16 115 GLU A O 1
ATOM 913 N N . PHE A 1 116 ? -45.301 27.984 -1.901 1.00 26.17 116 PHE A N 1
ATOM 914 C CA . PHE A 1 116 ? -44.553 28.744 -0.909 1.00 26.17 116 PHE A CA 1
ATOM 915 C C . PHE A 1 116 ? -43.650 29.729 -1.634 1.00 26.17 116 PHE A C 1
ATOM 917 O O . PHE A 1 116 ? -42.723 29.373 -2.362 1.00 26.17 116 PHE A O 1
ATOM 924 N N . VAL A 1 117 ? -44.028 30.988 -1.449 1.00 28.62 117 VAL A N 1
ATOM 925 C CA . VAL A 1 117 ? -43.353 32.197 -1.886 1.00 28.62 117 VAL A CA 1
ATOM 926 C C . VAL A 1 117 ? -41.981 32.296 -1.225 1.00 28.62 117 VAL A C 1
ATOM 928 O O . VAL A 1 117 ? -41.804 32.054 -0.033 1.00 28.62 117 VAL A O 1
ATOM 931 N N . SER A 1 118 ? -41.025 32.685 -2.061 1.00 28.45 118 SER A N 1
ATOM 932 C CA . SER A 1 118 ? -39.674 33.119 -1.734 1.00 28.45 118 SER A CA 1
ATOM 933 C C . SER A 1 118 ? -39.657 34.272 -0.730 1.00 28.45 118 SER A C 1
ATOM 935 O O . SER A 1 118 ? -40.252 35.316 -0.985 1.00 28.45 118 SER A O 1
ATOM 937 N N . SER A 1 119 ? -38.819 34.143 0.299 1.00 28.73 119 SER A N 1
ATOM 938 C CA . SER A 1 119 ? -38.235 35.283 1.007 1.00 28.73 119 SER A CA 1
ATOM 939 C C . SER A 1 119 ? -36.725 35.084 1.111 1.00 28.73 119 SER A C 1
ATOM 941 O O . SER A 1 119 ? -36.232 34.275 1.894 1.00 28.73 119 SER A O 1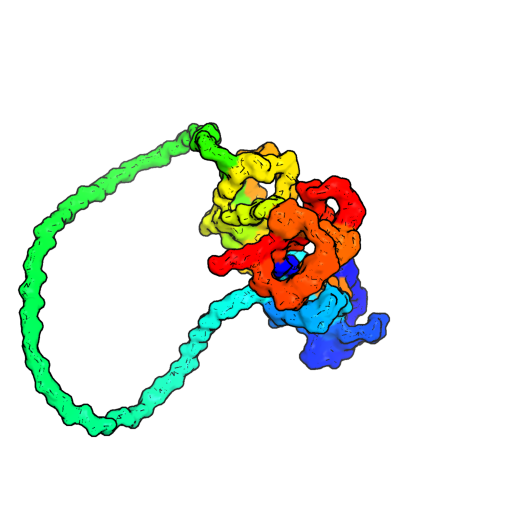
ATOM 943 N N . GLN A 1 120 ? -35.980 35.833 0.296 1.00 33.25 120 GLN A N 1
ATOM 944 C CA . GLN A 1 120 ? -34.571 36.124 0.540 1.00 33.25 120 GLN A CA 1
ATOM 945 C C . GLN A 1 120 ? -34.436 36.895 1.857 1.00 33.25 120 GLN A C 1
ATOM 947 O O . GLN A 1 120 ? -35.079 37.928 2.007 1.00 33.25 120 GLN A O 1
ATOM 952 N N . SER A 1 121 ? -33.498 36.504 2.722 1.00 30.88 121 SER A N 1
ATOM 953 C CA . SER A 1 121 ? -32.521 37.458 3.264 1.00 30.88 121 SER A CA 1
ATOM 954 C C . SER A 1 121 ? -31.414 36.789 4.083 1.00 30.88 121 SER A C 1
ATOM 956 O O . SER A 1 121 ? -31.683 36.080 5.042 1.00 30.88 121 SER A O 1
ATOM 958 N N . LYS A 1 122 ? -30.187 37.193 3.736 1.00 27.83 122 LYS A N 1
ATOM 959 C CA . LYS A 1 122 ? -29.063 37.549 4.618 1.00 27.83 122 LYS A CA 1
ATOM 960 C C . LYS A 1 122 ? -28.340 36.452 5.411 1.00 27.83 122 LYS A C 1
ATOM 962 O O . LYS A 1 122 ? -28.786 35.941 6.427 1.00 27.83 122 LYS A O 1
ATOM 967 N N . ILE A 1 123 ? -27.098 36.272 4.956 1.00 36.66 123 ILE A N 1
ATOM 968 C CA . ILE A 1 123 ? -25.865 36.080 5.728 1.00 36.66 123 ILE A CA 1
ATOM 969 C C . ILE A 1 123 ? -26.036 36.422 7.212 1.00 36.66 123 ILE A C 1
ATOM 971 O O . ILE A 1 123 ? -26.267 37.575 7.568 1.00 36.66 123 ILE A O 1
ATOM 975 N N . SER A 1 124 ? -25.794 35.426 8.057 1.00 26.61 124 SER A N 1
ATOM 976 C CA . SER A 1 124 ? -25.259 35.598 9.404 1.00 26.61 124 SER A CA 1
ATOM 977 C C . SER A 1 124 ? -24.220 34.500 9.605 1.00 26.61 124 SER A C 1
ATOM 979 O O . SER A 1 124 ? -24.542 33.314 9.592 1.00 26.61 124 SER A O 1
ATOM 981 N N . LYS A 1 125 ? -22.949 34.899 9.693 1.00 36.56 125 LYS A N 1
ATOM 982 C CA . LYS A 1 125 ? -21.905 34.068 10.288 1.00 36.56 125 LYS A CA 1
ATOM 983 C C . LYS A 1 125 ? -22.154 34.095 11.787 1.00 36.56 125 LYS A C 1
ATOM 985 O O . LYS A 1 125 ? -22.106 35.182 12.348 1.00 36.56 125 LYS A O 1
ATOM 990 N N . GLU A 1 126 ? -22.295 32.943 12.426 1.00 28.80 126 GLU A N 1
ATOM 991 C CA . GLU A 1 126 ? -21.837 32.830 13.803 1.00 28.80 126 GLU A CA 1
ATOM 992 C C . GLU A 1 126 ? -21.445 31.399 14.146 1.00 28.80 126 GLU A C 1
ATOM 994 O O . GLU A 1 126 ? -22.101 30.428 13.775 1.00 28.80 126 GLU A O 1
ATOM 999 N N . ASN A 1 127 ? -20.295 31.319 14.805 1.00 37.59 127 ASN A N 1
ATOM 1000 C CA . ASN A 1 127 ? -19.668 30.120 15.316 1.00 37.59 127 ASN A CA 1
ATOM 1001 C C . ASN A 1 127 ? -20.633 29.335 16.201 1.00 37.59 127 ASN A C 1
ATOM 1003 O O . ASN A 1 127 ? -21.149 29.872 17.179 1.00 37.59 127 ASN A O 1
ATOM 1007 N N . GLN A 1 128 ? -20.755 28.036 15.952 1.00 33.59 128 GLN A N 1
ATOM 1008 C CA . GLN A 1 128 ? -21.155 27.103 16.991 1.00 33.59 128 GLN A CA 1
ATOM 1009 C C . GLN A 1 128 ? -20.095 26.019 17.104 1.00 33.59 128 GLN A C 1
ATOM 1011 O O . GLN A 1 128 ? -19.790 25.296 16.157 1.00 33.59 128 GLN A O 1
ATOM 1016 N N . LYS A 1 129 ? -19.493 25.983 18.296 1.00 36.03 129 LYS A N 1
ATOM 1017 C CA . LYS A 1 129 ? -18.834 24.812 18.851 1.00 36.03 129 LYS A CA 1
ATOM 1018 C C . LYS A 1 129 ? -19.802 23.638 18.711 1.00 36.03 129 LYS A C 1
ATOM 1020 O O . LYS A 1 129 ? -20.833 23.621 19.378 1.00 36.03 129 LYS A O 1
ATOM 1025 N N . GLU A 1 130 ? -19.468 22.666 17.875 1.00 36.31 130 GLU A N 1
ATOM 1026 C CA . GLU A 1 130 ? -20.030 21.326 18.016 1.00 36.31 130 GLU A CA 1
ATOM 1027 C C . GLU A 1 130 ? -19.297 20.672 19.186 1.00 36.31 130 GLU A C 1
ATOM 1029 O O . GLU A 1 130 ? -18.283 19.996 19.029 1.00 36.31 130 GLU A O 1
ATOM 1034 N N . GLU A 1 131 ? -19.773 20.981 20.391 1.00 36.97 131 GLU A N 1
ATOM 1035 C CA . GLU A 1 131 ? -19.577 20.100 21.530 1.00 36.97 131 GLU A CA 1
ATOM 1036 C C . GLU A 1 131 ? -20.348 18.807 21.263 1.00 36.97 131 GLU A C 1
ATOM 1038 O O . GLU A 1 131 ? -21.554 18.809 21.011 1.00 36.97 131 GLU A O 1
ATOM 1043 N N . ASP A 1 132 ? -19.569 17.733 21.302 1.00 43.97 132 ASP A N 1
ATOM 1044 C CA . ASP A 1 132 ? -19.904 16.318 21.352 1.00 43.97 132 ASP A CA 1
ATOM 1045 C C . ASP A 1 132 ? -21.285 16.051 21.984 1.00 43.97 132 ASP A C 1
ATOM 1047 O O . ASP A 1 132 ? -21.461 16.037 23.205 1.00 43.97 132 ASP A O 1
ATOM 1051 N N . LYS A 1 133 ? -22.290 15.849 21.129 1.00 47.84 133 LYS A N 1
ATOM 1052 C CA . LYS A 1 133 ? -23.582 15.275 21.507 1.00 47.84 133 LYS A CA 1
ATOM 1053 C C . LYS A 1 133 ? -23.852 14.030 20.678 1.00 47.84 133 LYS A C 1
ATOM 1055 O O . LYS A 1 133 ? -24.704 14.053 19.798 1.00 47.84 133 LYS A O 1
ATOM 1060 N N . THR A 1 134 ? -23.219 12.923 21.044 1.00 41.09 134 THR A N 1
ATOM 1061 C CA . THR A 1 134 ? -23.832 11.598 20.904 1.00 41.09 134 THR A CA 1
ATOM 1062 C C . THR A 1 134 ? -23.467 10.732 22.109 1.00 41.09 134 THR A C 1
ATOM 1064 O O . THR A 1 134 ? -22.313 10.375 22.339 1.00 41.09 134 THR A O 1
ATOM 1067 N N . GLY A 1 135 ? -24.490 10.367 22.888 1.00 51.25 135 GLY A N 1
ATOM 1068 C CA . GLY A 1 135 ? -24.442 9.295 23.890 1.00 51.25 135 GLY A CA 1
ATOM 1069 C C . GLY A 1 135 ? -24.427 7.898 23.263 1.00 51.25 135 GLY A C 1
ATOM 1070 O O . GLY A 1 135 ? -24.861 6.940 23.893 1.00 51.25 135 GLY A O 1
ATOM 1071 N N . ASP A 1 136 ? -23.961 7.800 22.023 1.00 64.25 136 ASP A N 1
ATOM 1072 C CA . ASP A 1 136 ? -23.721 6.550 21.328 1.00 64.25 136 ASP A CA 1
ATOM 1073 C C . ASP A 1 136 ? -22.223 6.248 21.446 1.00 64.25 136 ASP A C 1
ATOM 1075 O O . ASP A 1 136 ? -21.398 7.165 21.509 1.00 64.25 136 ASP A O 1
ATOM 1079 N N . GLY A 1 137 ? -21.841 4.979 21.530 1.00 86.69 137 GLY A N 1
ATOM 1080 C CA . GLY A 1 137 ? -20.457 4.536 21.754 1.00 86.69 137 GLY A CA 1
ATOM 1081 C C . GLY A 1 137 ? -19.482 4.899 20.627 1.00 86.69 137 GLY A C 1
ATOM 1082 O O . GLY A 1 137 ? -18.378 4.368 20.580 1.00 86.69 137 GLY A O 1
ATOM 1083 N N . THR A 1 138 ? -19.864 5.786 19.712 1.00 91.12 138 THR A N 1
ATOM 1084 C CA . THR A 1 138 ? -19.159 6.140 18.489 1.00 91.12 138 THR A CA 1
ATOM 1085 C C . THR A 1 138 ? -18.542 7.540 18.559 1.00 91.12 138 THR A C 1
ATOM 1087 O O . THR A 1 138 ? -18.916 8.397 19.361 1.00 91.12 138 THR A O 1
ATOM 1090 N N . MET A 1 139 ? -17.508 7.750 17.751 1.00 93.44 139 MET A N 1
ATOM 1091 C CA . MET A 1 139 ? -16.808 9.008 17.514 1.00 93.44 139 MET A CA 1
ATOM 1092 C C . MET A 1 139 ? -16.762 9.256 16.006 1.00 93.44 139 MET A C 1
ATOM 1094 O O . MET A 1 139 ? -16.553 8.327 15.227 1.00 93.44 139 MET A O 1
ATOM 1098 N N . ILE A 1 140 ? -16.895 10.519 15.600 1.00 95.19 140 ILE A N 1
ATOM 1099 C CA . ILE A 1 140 ? -16.757 10.936 14.203 1.00 95.19 140 ILE A CA 1
ATOM 1100 C C . ILE A 1 140 ? -15.362 11.527 13.985 1.00 95.19 140 ILE A C 1
ATOM 1102 O O . ILE A 1 140 ? -15.025 12.574 14.535 1.00 95.19 140 ILE A O 1
ATOM 1106 N N . ILE A 1 141 ? -14.568 10.878 13.138 1.00 96.44 141 ILE A N 1
ATOM 1107 C CA . ILE A 1 141 ? -13.318 11.418 12.599 1.00 96.44 141 ILE A CA 1
ATOM 1108 C C . ILE A 1 141 ? -13.678 12.205 11.339 1.00 96.44 141 ILE A C 1
ATOM 1110 O O . ILE A 1 141 ? -14.222 11.641 10.390 1.00 96.44 141 ILE A O 1
ATOM 1114 N N . SER A 1 142 ? -13.389 13.504 11.313 1.00 96.44 142 SER A N 1
ATOM 1115 C CA . SER A 1 142 ? -13.754 14.373 10.189 1.00 96.44 142 SER A CA 1
ATOM 1116 C C . SER A 1 142 ? -12.564 15.153 9.648 1.00 96.44 142 SER A C 1
ATOM 1118 O O . SER A 1 142 ? -11.603 15.454 10.358 1.00 96.44 142 SER A O 1
ATOM 1120 N N . GLY A 1 143 ? -12.628 15.504 8.370 1.00 96.25 143 GLY A N 1
ATOM 1121 C CA . GLY A 1 143 ? -11.563 16.257 7.728 1.00 96.25 143 GLY A CA 1
ATOM 1122 C C . GLY A 1 143 ? -11.864 16.601 6.282 1.00 96.25 143 GLY A C 1
ATOM 1123 O O . GLY A 1 143 ? -12.994 16.472 5.808 1.00 96.25 143 GLY A O 1
ATOM 1124 N N . LYS A 1 144 ? -10.831 17.071 5.586 1.00 96.31 144 LYS A N 1
ATOM 1125 C CA . LYS A 1 144 ? -10.894 17.457 4.179 1.00 96.31 144 LYS A CA 1
ATOM 1126 C C . LYS A 1 144 ? -9.668 16.960 3.423 1.00 96.31 144 LYS A C 1
ATOM 1128 O O . LYS A 1 144 ? -8.557 17.065 3.929 1.00 96.31 144 LYS A O 1
ATOM 1133 N N . VAL A 1 145 ? -9.867 16.483 2.204 1.00 96.44 145 VAL A N 1
ATOM 1134 C CA . VAL A 1 145 ? -8.811 16.088 1.271 1.00 96.44 145 VAL A CA 1
ATOM 1135 C C . VAL A 1 145 ? -8.686 17.144 0.170 1.00 96.44 145 VAL A C 1
ATOM 1137 O O . VAL A 1 145 ? -9.683 17.542 -0.438 1.00 96.44 145 VAL A O 1
ATOM 1140 N N . LEU A 1 146 ? -7.466 17.619 -0.074 1.00 95.56 146 LEU A N 1
ATOM 1141 C CA . LEU A 1 146 ? -7.114 18.618 -1.087 1.00 95.56 146 LEU A CA 1
ATOM 1142 C C . LEU A 1 146 ? -5.982 18.105 -1.982 1.00 95.56 146 LEU A C 1
ATOM 1144 O O . LEU A 1 146 ? -5.213 17.231 -1.584 1.00 95.56 146 LEU A O 1
ATOM 1148 N N . ILE A 1 147 ? -5.838 18.692 -3.169 1.00 92.81 147 ILE A N 1
ATOM 1149 C CA . ILE A 1 147 ? -4.686 18.431 -4.044 1.00 92.81 147 ILE A CA 1
ATOM 1150 C C . ILE A 1 147 ? -3.497 19.269 -3.562 1.00 92.81 147 ILE A C 1
ATOM 1152 O O . ILE A 1 147 ? -3.599 20.493 -3.444 1.00 92.81 147 ILE A O 1
ATOM 1156 N N . LYS A 1 148 ? -2.359 18.624 -3.303 1.00 92.06 148 LYS A N 1
ATOM 1157 C CA . LYS A 1 148 ? -1.113 19.254 -2.850 1.00 92.06 148 LYS A CA 1
ATOM 1158 C C . LYS A 1 148 ? -0.661 20.340 -3.827 1.00 92.06 148 LYS A C 1
ATOM 1160 O O . LYS A 1 148 ? -0.673 20.153 -5.035 1.00 92.06 148 LYS A O 1
ATOM 1165 N N . GLY A 1 149 ? -0.244 21.488 -3.294 1.00 88.75 149 GLY A N 1
ATOM 1166 C CA . GLY A 1 149 ? 0.147 22.645 -4.109 1.00 88.75 149 GLY A CA 1
ATOM 1167 C C . GLY A 1 149 ? -1.037 23.444 -4.663 1.00 88.75 149 GLY A C 1
ATOM 1168 O O . GLY A 1 149 ? -0.835 24.472 -5.304 1.00 88.75 149 GLY A O 1
ATOM 1169 N N . THR A 1 150 ? -2.270 23.026 -4.373 1.00 86.94 150 THR A N 1
ATOM 1170 C CA . THR A 1 150 ? -3.486 23.758 -4.724 1.00 86.94 150 THR A CA 1
ATOM 1171 C C . THR A 1 150 ? -4.401 23.899 -3.501 1.00 86.94 150 THR A C 1
ATOM 1173 O O . THR A 1 150 ? -4.223 23.233 -2.486 1.00 86.94 150 THR A O 1
ATOM 1176 N N . ASN A 1 151 ? -5.427 24.744 -3.617 1.00 84.75 151 ASN A N 1
ATOM 1177 C CA . ASN A 1 151 ? -6.539 24.803 -2.659 1.00 84.75 151 ASN A CA 1
ATOM 1178 C C . ASN A 1 151 ? -7.818 24.148 -3.212 1.00 84.75 151 ASN A C 1
ATOM 1180 O O . ASN A 1 151 ? -8.921 24.426 -2.734 1.00 84.75 151 ASN A O 1
ATOM 1184 N N . LYS A 1 152 ? -7.689 23.31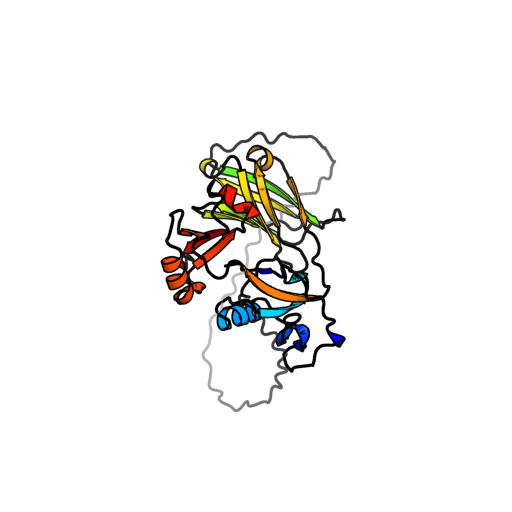8 -4.254 1.00 91.50 152 LYS A N 1
ATOM 1185 C CA . LYS A 1 152 ? -8.813 22.607 -4.868 1.00 91.50 152 LYS A CA 1
ATOM 1186 C C . LYS A 1 152 ? -9.105 21.316 -4.105 1.00 91.50 152 LYS A C 1
ATOM 1188 O O . LYS A 1 152 ? -8.201 20.710 -3.529 1.00 91.50 152 LYS A O 1
ATOM 1193 N N . SER A 1 153 ? -10.377 20.921 -4.102 1.00 89.88 153 SER A N 1
ATOM 1194 C CA . SER A 1 153 ? -10.820 19.636 -3.556 1.00 89.88 153 SER A CA 1
ATOM 1195 C C . SER A 1 153 ? -10.034 18.494 -4.200 1.00 89.88 153 SER A C 1
ATOM 1197 O O . SER A 1 153 ? -9.814 18.520 -5.410 1.00 89.88 153 SER A O 1
ATOM 1199 N N . GLY A 1 154 ? -9.610 17.526 -3.386 1.00 83.25 154 GLY A N 1
ATOM 1200 C CA . GLY A 1 154 ? -8.991 16.294 -3.868 1.00 83.25 154 GLY A CA 1
ATOM 1201 C C . GLY A 1 154 ? -9.964 15.423 -4.670 1.00 83.25 154 GLY A C 1
ATOM 1202 O O . GLY A 1 154 ? -11.170 15.695 -4.663 1.00 83.25 154 GLY A O 1
ATOM 1203 N N . PRO A 1 155 ? -9.458 14.371 -5.336 1.00 88.00 155 PRO A N 1
ATOM 1204 C CA . PRO A 1 155 ? -10.308 13.357 -5.957 1.00 88.00 155 PRO A CA 1
ATOM 1205 C C . PRO A 1 155 ? -11.231 12.695 -4.921 1.00 88.00 155 PRO A C 1
ATOM 1207 O O . PRO A 1 155 ? -10.990 12.761 -3.707 1.00 88.00 155 PRO A O 1
ATOM 1210 N N . GLU A 1 156 ? -12.274 12.009 -5.398 1.00 94.81 156 GLU A N 1
ATOM 1211 C CA . GLU A 1 156 ? -13.034 11.093 -4.544 1.00 94.81 156 GLU A CA 1
ATOM 1212 C C . GLU A 1 156 ? -12.052 10.117 -3.886 1.00 94.81 156 GLU A C 1
ATOM 1214 O O . GLU A 1 156 ? -11.236 9.481 -4.552 1.00 94.81 156 GLU A O 1
ATOM 1219 N N . THR A 1 157 ? -12.066 10.078 -2.560 1.00 94.69 157 THR A N 1
ATOM 1220 C CA . THR A 1 157 ? -11.082 9.356 -1.759 1.00 94.69 157 THR A CA 1
ATOM 1221 C C . THR A 1 157 ? -11.828 8.529 -0.733 1.00 94.69 157 THR A C 1
ATOM 1223 O O . THR A 1 157 ? -12.672 9.053 -0.004 1.00 94.69 157 THR A O 1
ATOM 1226 N N . THR A 1 158 ? -11.498 7.245 -0.649 1.00 95.62 158 THR A N 1
ATOM 1227 C CA . THR A 1 158 ? -11.951 6.384 0.440 1.00 95.62 158 THR A CA 1
ATOM 1228 C C . THR A 1 158 ? -10.951 6.474 1.591 1.00 95.62 158 THR A C 1
ATOM 1230 O O . THR A 1 158 ? -9.761 6.220 1.416 1.00 95.62 158 THR A O 1
ATOM 1233 N N . ILE A 1 159 ? -11.433 6.848 2.773 1.00 96.44 159 ILE A N 1
ATOM 1234 C CA . ILE A 1 159 ? -10.668 6.871 4.018 1.00 96.44 159 ILE A CA 1
ATOM 1235 C C . ILE A 1 159 ? -10.926 5.556 4.737 1.00 96.44 159 ILE A C 1
ATOM 1237 O O . ILE A 1 159 ? -12.082 5.236 5.009 1.00 96.44 159 ILE A O 1
ATOM 1241 N N . HIS A 1 160 ? -9.871 4.828 5.089 1.00 96.50 160 HIS A N 1
ATOM 1242 C CA . HIS A 1 160 ? -9.945 3.622 5.906 1.00 96.50 160 HIS A CA 1
ATOM 1243 C C . HIS A 1 160 ? -9.325 3.873 7.284 1.00 96.50 160 HIS A C 1
ATOM 1245 O O . HIS A 1 160 ? -8.155 4.229 7.374 1.00 96.50 160 HIS A O 1
ATOM 1251 N N . PHE A 1 161 ? -10.075 3.637 8.361 1.00 97.19 161 PHE A N 1
ATOM 1252 C CA . PHE A 1 161 ? -9.542 3.515 9.720 1.00 97.19 161 PHE A CA 1
ATOM 1253 C C . PHE A 1 161 ? -9.286 2.038 10.014 1.00 97.19 161 PHE A C 1
ATOM 1255 O O . PHE A 1 161 ? -10.224 1.236 10.098 1.00 97.19 161 PHE A O 1
ATOM 1262 N N . ILE A 1 162 ? -8.008 1.672 10.115 1.00 96.12 162 ILE A N 1
ATOM 1263 C CA . ILE A 1 162 ? -7.575 0.275 10.099 1.00 96.12 162 ILE A CA 1
ATOM 1264 C C . ILE A 1 162 ? -7.319 -0.221 11.523 1.00 96.12 162 ILE A C 1
ATOM 1266 O O . ILE A 1 162 ? -6.392 0.227 12.198 1.00 96.12 162 ILE A O 1
ATOM 1270 N N . THR A 1 163 ? -8.099 -1.213 11.957 1.00 96.50 163 THR A N 1
ATOM 1271 C CA . THR A 1 163 ? -7.898 -1.920 13.231 1.00 96.50 163 THR A CA 1
ATOM 1272 C C . THR A 1 163 ? -7.714 -3.420 12.993 1.00 96.50 163 THR A C 1
ATOM 1274 O O . THR A 1 163 ? -8.125 -3.924 11.945 1.00 96.50 163 THR A O 1
ATOM 1277 N N . PRO A 1 164 ? -7.148 -4.175 13.955 1.00 95.12 164 PRO A N 1
ATOM 1278 C CA . PRO A 1 164 ? -7.057 -5.629 13.833 1.00 95.12 164 PRO A CA 1
ATOM 1279 C C . PRO A 1 164 ? -8.411 -6.325 13.661 1.00 95.12 164 PRO A C 1
ATOM 1281 O O . PRO A 1 164 ? -8.480 -7.357 13.001 1.00 95.12 164 PRO A O 1
ATOM 1284 N N . GLN A 1 165 ? -9.470 -5.797 14.285 1.00 93.50 165 GLN A N 1
ATOM 1285 C CA . GLN A 1 165 ? -10.789 -6.434 14.324 1.00 93.50 165 GLN A CA 1
ATOM 1286 C C . GLN A 1 165 ? -11.685 -6.027 13.156 1.00 93.50 165 GLN A C 1
ATOM 1288 O O . GLN A 1 165 ? -12.558 -6.794 12.765 1.00 93.50 165 GLN A O 1
ATOM 1293 N N . LYS A 1 166 ? -11.508 -4.815 12.623 1.00 93.94 166 LYS A N 1
ATOM 1294 C CA . LYS A 1 166 ? -12.346 -4.271 11.552 1.00 93.94 166 LYS A CA 1
ATOM 1295 C C . LYS A 1 166 ? -11.677 -3.085 10.865 1.00 93.94 166 LYS A C 1
ATOM 1297 O O . LYS A 1 166 ? -10.942 -2.324 11.494 1.00 93.94 166 LYS A O 1
ATOM 1302 N N . VAL A 1 167 ? -11.998 -2.878 9.594 1.00 95.19 167 VAL A N 1
ATOM 1303 C CA . VAL A 1 167 ? -11.693 -1.629 8.887 1.00 95.19 167 VAL A CA 1
ATOM 1304 C C . VAL A 1 167 ? -12.979 -0.836 8.703 1.00 95.19 167 VAL A C 1
ATOM 1306 O O . VAL A 1 167 ? -13.952 -1.344 8.144 1.00 95.19 167 VAL A O 1
ATOM 1309 N N . TYR A 1 168 ? -12.987 0.400 9.191 1.00 96.38 168 TYR A N 1
ATOM 1310 C CA . TYR A 1 168 ? -14.094 1.343 9.024 1.00 96.38 168 TYR A CA 1
ATOM 1311 C C . TYR A 1 168 ? -13.770 2.250 7.850 1.00 96.38 168 TYR A C 1
ATOM 1313 O O . TYR A 1 168 ? -12.617 2.647 7.699 1.00 96.38 168 TYR A O 1
ATOM 1321 N N . SER A 1 169 ? -14.752 2.543 6.999 1.00 96.38 169 SER A N 1
ATOM 1322 C CA . SER A 1 169 ? -14.502 3.304 5.774 1.00 96.38 169 SER A CA 1
ATOM 1323 C C . SER A 1 169 ? -15.560 4.365 5.526 1.00 96.38 169 SER A C 1
ATOM 1325 O O . SER A 1 169 ? -16.736 4.138 5.797 1.00 96.38 169 SER A O 1
ATOM 1327 N N . ALA A 1 170 ? -15.134 5.498 4.979 1.00 97.12 170 ALA A N 1
ATOM 1328 C CA . ALA A 1 170 ? -16.000 6.569 4.501 1.00 97.12 170 ALA A CA 1
ATOM 1329 C C . ALA A 1 170 ? -15.405 7.166 3.226 1.00 97.12 170 ALA A C 1
ATOM 1331 O O . ALA A 1 170 ? -14.201 7.066 2.996 1.00 97.12 170 ALA A O 1
ATOM 1332 N N . LYS A 1 171 ? -16.241 7.794 2.404 1.00 97.19 171 LYS A N 1
ATOM 1333 C CA . LYS A 1 171 ? -15.806 8.485 1.188 1.00 97.19 171 LYS A CA 1
ATOM 1334 C C . LYS A 1 171 ? -15.875 9.991 1.373 1.00 97.19 171 LYS A C 1
ATOM 1336 O O . LYS A 1 171 ? -16.698 10.484 2.148 1.00 97.19 171 LYS A O 1
ATOM 1341 N N . THR A 1 172 ? -15.015 10.712 0.664 1.00 97.31 172 THR A N 1
ATOM 1342 C CA . THR A 1 172 ? -15.137 12.163 0.557 1.00 97.31 172 THR A CA 1
ATOM 1343 C C . THR A 1 172 ? -16.367 12.560 -0.258 1.00 97.31 172 THR A C 1
ATOM 1345 O O . THR A 1 172 ? -16.787 11.856 -1.174 1.00 97.31 172 THR A O 1
ATOM 1348 N N . ASP A 1 173 ? -16.945 13.714 0.067 1.00 95.88 173 ASP A N 1
ATOM 1349 C CA . ASP A 1 173 ? -17.929 14.380 -0.777 1.00 95.88 173 ASP A CA 1
ATOM 1350 C C . ASP A 1 173 ? -17.259 15.104 -1.965 1.00 95.88 173 ASP A C 1
AT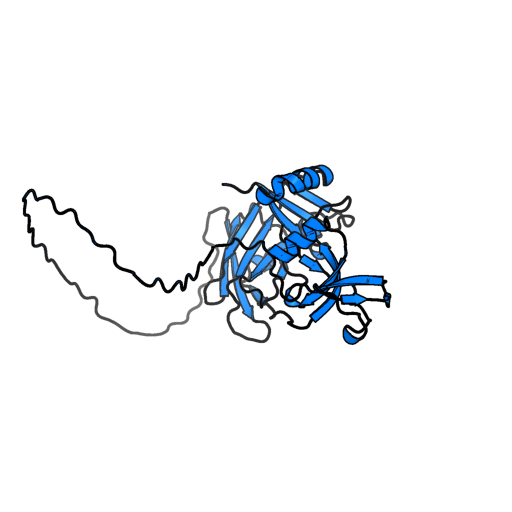OM 1352 O O . ASP A 1 173 ? -16.033 15.192 -2.070 1.00 95.88 173 ASP A O 1
ATOM 1356 N N . ALA A 1 174 ? -18.066 15.704 -2.846 1.00 93.62 174 ALA A N 1
ATOM 1357 C CA . ALA A 1 174 ? -17.579 16.460 -4.008 1.00 93.62 174 ALA A CA 1
ATOM 1358 C C . ALA A 1 174 ? -16.714 17.692 -3.651 1.00 93.62 174 ALA A C 1
ATOM 1360 O O . ALA A 1 174 ? -16.083 18.300 -4.517 1.00 93.62 174 ALA A O 1
ATOM 1361 N N . LYS A 1 175 ? -16.699 18.107 -2.381 1.00 94.38 175 LYS A N 1
ATOM 1362 C CA . LYS A 1 175 ? -15.872 19.200 -1.859 1.00 94.38 175 LYS A CA 1
ATOM 1363 C C . LYS A 1 175 ? -14.652 18.679 -1.087 1.00 94.38 175 LYS A C 1
ATOM 1365 O O . LYS A 1 175 ? -13.911 19.492 -0.530 1.00 94.38 175 LYS A O 1
ATOM 1370 N N . GLY A 1 176 ? -14.423 17.366 -1.074 1.00 95.06 176 GLY A N 1
ATOM 1371 C CA . GLY A 1 176 ? -13.311 16.702 -0.405 1.00 95.06 176 GLY A CA 1
ATOM 1372 C C . GLY A 1 176 ? -13.520 16.465 1.092 1.00 95.06 176 GLY A C 1
ATOM 1373 O O . GLY A 1 176 ? -12.582 16.022 1.747 1.00 95.06 176 GLY A O 1
ATOM 1374 N N . PHE A 1 177 ? -14.683 16.774 1.671 1.00 97.00 177 PHE A N 1
ATOM 1375 C CA . PHE A 1 177 ? -14.937 16.549 3.099 1.00 97.00 177 PHE A CA 1
ATOM 1376 C C . PHE A 1 177 ? -15.314 15.098 3.374 1.00 97.00 177 PHE A C 1
ATOM 1378 O O . PHE A 1 177 ? -16.046 14.499 2.596 1.00 97.00 177 PHE A O 1
ATOM 1385 N N . TYR A 1 178 ? -14.873 14.552 4.504 1.00 96.88 178 TYR A N 1
ATOM 1386 C CA . TYR A 1 178 ? -15.285 13.228 4.967 1.00 96.88 178 TYR A CA 1
ATOM 1387 C C . TYR A 1 178 ? -15.710 13.268 6.435 1.00 96.88 178 TYR A C 1
ATOM 1389 O O . TYR A 1 178 ? -15.178 14.051 7.224 1.00 96.88 178 TYR A O 1
ATOM 1397 N N . ASN A 1 179 ? -16.636 12.376 6.786 1.00 96.88 179 ASN A N 1
ATOM 1398 C CA . ASN A 1 179 ? -17.026 12.055 8.155 1.00 96.88 179 ASN A CA 1
ATOM 1399 C C . ASN A 1 179 ? -16.998 10.531 8.293 1.00 96.88 179 ASN A C 1
ATOM 1401 O O . ASN A 1 179 ? -17.723 9.834 7.587 1.00 96.88 179 ASN A O 1
ATOM 1405 N N . LEU A 1 180 ? -16.139 10.023 9.169 1.00 96.94 180 LEU A N 1
ATOM 1406 C CA . LEU A 1 180 ? -15.933 8.602 9.401 1.00 96.94 180 LEU A CA 1
ATOM 1407 C C . LEU A 1 180 ? -16.333 8.257 10.831 1.00 96.94 180 LEU A C 1
ATOM 1409 O O . LEU A 1 180 ? -15.686 8.686 11.783 1.00 96.94 180 LEU A O 1
ATOM 1413 N N . GLU A 1 181 ? -17.389 7.470 10.972 1.00 96.31 181 GLU A N 1
ATOM 1414 C CA . GLU A 1 181 ? -17.861 7.000 12.269 1.00 96.31 181 GLU A CA 1
ATOM 1415 C C . GLU A 1 181 ? -17.105 5.737 12.705 1.00 96.31 181 GLU A C 1
ATOM 1417 O O . GLU A 1 181 ? -17.031 4.748 11.969 1.00 96.31 181 GLU A O 1
ATOM 1422 N N . VAL A 1 182 ? -16.538 5.775 13.912 1.00 96.56 182 VAL A N 1
ATOM 1423 C CA . VAL A 1 182 ? -15.796 4.663 14.519 1.00 96.56 182 VAL A CA 1
ATOM 1424 C C . VAL A 1 182 ? -16.192 4.475 15.986 1.00 96.56 182 VAL A C 1
ATOM 1426 O O . VAL A 1 182 ? -16.454 5.459 16.673 1.00 96.56 182 VAL A O 1
ATOM 1429 N N . PRO A 1 183 ? -16.199 3.248 16.526 1.00 96.38 183 PRO A N 1
ATOM 1430 C CA . PRO A 1 183 ? -16.441 3.035 17.949 1.00 96.38 183 PRO A CA 1
ATOM 1431 C C . PRO A 1 183 ? -15.311 3.604 18.817 1.00 96.38 183 PRO A C 1
ATOM 1433 O O . PRO A 1 183 ? -14.128 3.428 18.502 1.00 96.38 183 PRO A O 1
ATOM 1436 N N . LYS A 1 184 ? -15.655 4.264 19.927 1.00 94.88 184 LYS A N 1
ATOM 1437 C CA . LYS A 1 184 ? -14.705 4.925 20.842 1.00 94.88 184 LYS A CA 1
ATOM 1438 C C . LYS A 1 184 ? -13.692 3.937 21.424 1.00 94.88 184 LYS A C 1
ATOM 1440 O O . LYS A 1 184 ? -12.531 4.295 21.607 1.00 94.88 184 LYS A O 1
ATOM 1445 N N . GLU A 1 185 ? -14.100 2.695 21.664 1.00 94.25 185 GLU A N 1
ATOM 1446 C CA . GLU A 1 185 ? -13.252 1.608 22.160 1.00 94.25 185 GLU A CA 1
ATOM 1447 C C . GLU A 1 185 ? -12.208 1.124 21.146 1.00 94.25 185 GLU A C 1
ATOM 1449 O O . GLU A 1 185 ? -11.209 0.517 21.529 1.00 94.25 185 GLU A O 1
ATOM 1454 N N . SER A 1 186 ? -12.414 1.401 19.855 1.00 94.31 186 SER A N 1
ATOM 1455 C CA . SER A 1 186 ? -11.463 1.038 18.799 1.00 94.31 186 SER A CA 1
ATOM 1456 C C . SER A 1 186 ? -10.321 2.051 18.644 1.00 94.31 186 SER A C 1
ATOM 1458 O O . SER A 1 186 ? -9.308 1.743 18.013 1.00 94.31 186 SER A O 1
ATOM 1460 N N . ILE A 1 187 ? -10.456 3.238 19.248 1.00 95.31 187 ILE A N 1
ATOM 1461 C CA . ILE A 1 187 ? -9.471 4.317 19.171 1.00 95.31 187 ILE A CA 1
ATOM 1462 C C . ILE A 1 187 ? -8.356 4.097 20.192 1.00 95.31 187 ILE A C 1
ATOM 1464 O O . ILE A 1 187 ? -8.573 4.084 21.405 1.00 95.31 187 ILE A O 1
ATOM 1468 N N . LYS A 1 188 ? -7.128 4.007 19.686 1.00 95.00 188 LYS A N 1
ATOM 1469 C CA . LYS A 1 188 ? -5.891 3.906 20.466 1.00 95.00 188 LYS A CA 1
ATOM 1470 C C . LYS A 1 188 ? -5.187 5.261 20.574 1.00 95.00 188 LYS A C 1
ATOM 1472 O O . LYS A 1 188 ? -5.643 6.255 20.013 1.00 95.00 188 LYS A O 1
ATOM 1477 N N . SER A 1 189 ? -4.065 5.311 21.296 1.00 95.06 189 SER A N 1
ATOM 1478 C CA . SER A 1 189 ? -3.207 6.504 21.374 1.00 95.06 189 SER A CA 1
ATOM 1479 C C . SER A 1 189 ? -2.654 6.913 20.006 1.00 95.06 189 SER A C 1
ATOM 1481 O O . SER A 1 189 ? -2.656 8.096 19.687 1.00 95.06 189 SER A O 1
ATOM 1483 N N . GLU A 1 190 ? -2.244 5.940 19.189 1.00 96.50 190 GLU A N 1
ATOM 1484 C CA . GLU A 1 190 ? -1.860 6.096 17.785 1.00 96.50 190 GLU A CA 1
ATOM 1485 C C . GLU A 1 190 ? -2.739 5.190 16.914 1.00 96.50 190 GLU A C 1
ATOM 1487 O O . GLU A 1 190 ? -2.978 4.032 17.258 1.00 96.50 190 GLU A O 1
ATOM 1492 N N . ASN A 1 191 ? -3.219 5.711 15.787 1.00 96.94 191 ASN A N 1
ATOM 1493 C CA . ASN A 1 191 ? -4.166 5.033 14.905 1.00 96.94 191 ASN A CA 1
ATOM 1494 C C . ASN A 1 191 ? -3.711 5.148 13.453 1.00 96.94 191 ASN A C 1
ATOM 1496 O O . ASN A 1 191 ? -3.164 6.178 13.064 1.00 96.94 191 ASN A O 1
ATOM 1500 N N . LEU A 1 192 ? -3.957 4.111 12.653 1.00 97.31 192 LEU A N 1
ATOM 1501 C CA . LEU A 1 192 ? -3.592 4.095 11.242 1.00 97.31 192 LEU A CA 1
ATOM 1502 C C . LEU A 1 192 ? -4.799 4.441 10.372 1.00 97.31 192 LEU A C 1
ATOM 1504 O O . LEU A 1 192 ? -5.825 3.757 10.426 1.00 97.31 192 LEU A O 1
ATOM 1508 N N . LEU A 1 193 ? -4.642 5.475 9.549 1.00 96.56 193 LEU A N 1
ATOM 1509 C CA . LEU A 1 193 ? -5.576 5.819 8.487 1.00 96.56 193 LEU A CA 1
ATOM 1510 C C . LEU A 1 193 ? -4.917 5.627 7.118 1.00 96.56 193 LEU A C 1
ATOM 1512 O O . LEU A 1 193 ? -3.749 5.970 6.936 1.00 96.56 193 LEU A O 1
ATOM 1516 N N . GLU A 1 194 ? -5.677 5.112 6.158 1.00 94.62 194 GLU A N 1
ATOM 1517 C CA . GLU A 1 194 ? -5.328 5.081 4.734 1.00 94.62 194 GLU A CA 1
ATOM 1518 C C . GLU A 1 194 ? -6.254 6.033 3.977 1.00 94.62 194 GLU A C 1
ATOM 1520 O O . GLU A 1 194 ? -7.474 5.946 4.104 1.00 94.62 194 GLU A O 1
ATOM 1525 N N . PHE A 1 195 ? -5.679 6.918 3.173 1.00 93.94 195 PHE A N 1
ATOM 1526 C CA . PHE A 1 195 ? -6.382 7.752 2.208 1.00 93.94 195 PHE A CA 1
ATOM 1527 C C . PHE A 1 195 ? -6.140 7.141 0.829 1.00 93.94 195 PHE A C 1
ATOM 1529 O O . PHE A 1 195 ? -5.028 7.222 0.312 1.00 93.94 195 PHE A O 1
ATOM 1536 N N . SER A 1 196 ? -7.160 6.487 0.271 1.00 90.81 196 SER A N 1
ATOM 1537 C CA . SER A 1 196 ? -7.104 5.769 -1.006 1.00 90.81 196 SER A CA 1
ATOM 1538 C C . SER A 1 196 ? -7.929 6.523 -2.056 1.00 90.81 196 SER A C 1
ATOM 1540 O O . SER A 1 196 ? -9.156 6.391 -2.054 1.00 90.81 196 SER A O 1
ATOM 1542 N N . PRO A 1 197 ? -7.295 7.314 -2.938 1.00 90.62 197 PRO A N 1
ATOM 1543 C CA . PRO A 1 197 ? -7.970 7.969 -4.055 1.00 90.62 197 PRO A CA 1
ATOM 1544 C C . PRO A 1 197 ? -8.592 6.934 -4.991 1.00 90.62 197 PRO A C 1
ATOM 1546 O O . PRO A 1 197 ? -8.022 5.861 -5.191 1.00 90.62 197 PRO A O 1
ATOM 1549 N N . GLU A 1 198 ? -9.754 7.253 -5.553 1.00 86.31 198 GLU A N 1
ATOM 1550 C CA . GLU A 1 198 ? -10.346 6.483 -6.657 1.00 86.31 198 GLU A CA 1
ATOM 1551 C C . GLU A 1 198 ? -9.633 6.790 -7.985 1.00 86.31 198 GLU A C 1
ATOM 1553 O O . GLU A 1 198 ? -9.573 5.949 -8.876 1.00 86.31 198 GLU A O 1
ATOM 1558 N N . ASP A 1 199 ? -9.077 7.998 -8.106 1.00 84.06 199 ASP A N 1
ATOM 1559 C CA . ASP A 1 199 ? -8.306 8.438 -9.264 1.00 84.06 199 ASP A CA 1
ATOM 1560 C C . ASP A 1 199 ? -6.820 8.074 -9.101 1.00 84.06 199 ASP A C 1
ATOM 1562 O O . ASP A 1 199 ? -6.138 8.560 -8.192 1.00 84.06 199 ASP A O 1
ATOM 1566 N N . TYR A 1 200 ? -6.323 7.219 -9.998 1.00 73.75 200 TYR A N 1
ATOM 1567 C CA . TYR A 1 200 ? -4.941 6.734 -10.022 1.00 73.75 200 TYR A CA 1
ATOM 1568 C C . TYR A 1 200 ? -3.914 7.808 -10.394 1.00 73.75 200 TYR A C 1
ATOM 1570 O O . TYR A 1 200 ? -2.715 7.541 -10.308 1.00 73.75 200 TYR A O 1
ATOM 1578 N N . ASP A 1 201 ? -4.343 9.013 -10.764 1.00 82.00 201 ASP A N 1
ATOM 1579 C CA . ASP A 1 201 ? -3.449 10.153 -10.950 1.00 82.00 201 ASP A CA 1
ATOM 1580 C C . ASP A 1 201 ? -2.981 10.755 -9.619 1.00 82.00 201 ASP A C 1
ATOM 1582 O O . ASP A 1 201 ? -2.114 11.623 -9.629 1.00 82.00 201 ASP A O 1
ATOM 1586 N N . TYR A 1 202 ? -3.478 10.284 -8.468 1.00 85.50 202 TYR A N 1
ATOM 1587 C CA . TYR A 1 202 ? -3.078 10.776 -7.147 1.00 85.50 202 TYR A CA 1
ATOM 1588 C C . TYR A 1 202 ? -2.459 9.688 -6.264 1.00 85.50 202 TYR A C 1
ATOM 1590 O O . TYR A 1 202 ? -2.879 8.527 -6.262 1.00 85.50 202 TYR A O 1
ATOM 1598 N N . GLU A 1 203 ? -1.446 10.066 -5.486 1.00 82.25 203 GLU A N 1
ATOM 1599 C CA . GLU A 1 203 ? -0.756 9.165 -4.563 1.00 82.25 203 GLU A CA 1
ATOM 1600 C C . GLU A 1 203 ? -1.619 8.933 -3.317 1.00 82.25 203 GLU A C 1
ATOM 1602 O O . GLU A 1 203 ? -1.991 9.878 -2.616 1.00 82.25 203 GLU A O 1
ATOM 1607 N N . GLY A 1 204 ? -1.938 7.669 -3.027 1.00 85.06 204 GLY A N 1
ATOM 1608 C CA . GLY A 1 204 ? -2.575 7.293 -1.766 1.00 85.06 204 GLY A CA 1
ATOM 1609 C C . GLY A 1 204 ? -1.617 7.427 -0.585 1.00 85.06 204 GLY A C 1
ATOM 1610 O O . GLY A 1 204 ? -0.402 7.335 -0.738 1.00 85.06 204 GLY A O 1
ATOM 1611 N N . GLN A 1 205 ? -2.152 7.625 0.619 1.00 88.12 205 GLN A N 1
ATOM 1612 C CA . GLN A 1 205 ? -1.325 7.919 1.789 1.00 88.12 205 GLN A CA 1
ATOM 1613 C C . GLN A 1 205 ? -1.739 7.114 3.021 1.00 88.12 205 GLN A C 1
ATOM 1615 O O . GLN A 1 205 ? -2.897 7.132 3.429 1.00 88.12 205 GLN A O 1
ATOM 1620 N N . LEU A 1 206 ? -0.764 6.473 3.671 1.00 91.81 206 LEU A N 1
ATOM 1621 C CA . LEU A 1 206 ? -0.905 5.930 5.023 1.00 91.81 206 LEU A CA 1
ATOM 1622 C C . LEU A 1 206 ? -0.406 6.949 6.052 1.00 91.81 206 LEU A C 1
ATOM 1624 O O . LEU A 1 206 ? 0.695 7.495 5.922 1.00 91.81 206 LEU A O 1
ATOM 1628 N N . MET A 1 207 ? -1.197 7.188 7.096 1.00 94.19 207 MET A N 1
ATOM 1629 C CA . MET A 1 207 ? -0.903 8.162 8.147 1.00 94.19 207 MET A CA 1
ATOM 1630 C C . MET A 1 207 ? -1.153 7.583 9.534 1.00 94.19 207 MET A C 1
ATOM 1632 O O . MET A 1 207 ? -2.204 7.005 9.801 1.00 94.19 207 MET A O 1
ATOM 1636 N N . ILE A 1 208 ? -0.199 7.802 10.439 1.00 96.44 208 ILE A N 1
ATOM 1637 C CA . ILE A 1 208 ? -0.389 7.542 11.867 1.00 96.44 208 ILE A CA 1
ATOM 1638 C C . ILE A 1 208 ? -0.872 8.836 12.510 1.00 96.44 208 ILE A C 1
ATOM 1640 O O . ILE A 1 208 ? -0.151 9.832 12.493 1.00 96.44 208 ILE A O 1
ATOM 1644 N N . LEU A 1 209 ? -2.074 8.816 13.077 1.00 96.00 209 LEU A N 1
ATOM 1645 C CA . LEU A 1 209 ? -2.667 9.953 13.773 1.00 96.00 209 LEU A CA 1
ATOM 1646 C C . LEU A 1 209 ? -2.852 9.634 15.253 1.00 96.00 209 LEU A C 1
ATOM 1648 O O . LEU A 1 209 ? -3.324 8.552 15.622 1.00 96.00 209 LEU A O 1
ATOM 1652 N N . LYS A 1 210 ? -2.494 10.594 16.107 1.00 96.25 210 LYS A N 1
ATOM 1653 C CA . LYS A 1 210 ? -2.752 10.489 17.542 1.00 96.25 210 LYS A CA 1
ATOM 1654 C C . LYS A 1 210 ? -4.234 10.675 17.830 1.00 96.25 210 LYS A C 1
ATOM 1656 O O . LYS A 1 210 ? -4.927 11.367 17.085 1.00 96.25 210 LYS A O 1
ATOM 1661 N N . LYS A 1 211 ? -4.714 10.110 18.938 1.00 94.62 211 LYS A N 1
ATOM 1662 C CA . LYS A 1 211 ? -6.108 10.269 19.385 1.00 94.62 211 LYS A CA 1
ATOM 1663 C C . LYS A 1 211 ? -6.551 11.735 19.415 1.00 94.62 211 LYS A C 1
ATOM 1665 O O . LYS A 1 211 ? -7.652 12.048 18.975 1.00 94.62 211 LYS A O 1
ATOM 1670 N N . GLU A 1 212 ? -5.694 12.635 19.892 1.00 93.12 212 GLU A N 1
ATOM 1671 C CA . GLU A 1 212 ? -6.009 14.064 20.001 1.00 93.12 212 GLU A CA 1
ATOM 1672 C C . GLU A 1 212 ? -6.096 14.749 18.631 1.00 93.12 212 GLU A C 1
ATOM 1674 O O . GLU A 1 212 ? -6.798 15.748 18.480 1.00 93.12 212 GLU A O 1
ATOM 1679 N N . ASP A 1 213 ? -5.395 14.219 17.628 1.00 93.25 213 ASP A N 1
ATOM 1680 C CA . ASP A 1 213 ? -5.420 14.738 16.264 1.00 93.25 213 ASP A CA 1
ATOM 1681 C C . ASP A 1 213 ? -6.633 14.224 15.484 1.00 93.25 213 ASP A C 1
ATOM 1683 O O . ASP A 1 213 ? -7.133 14.941 14.625 1.00 93.25 213 ASP A O 1
ATOM 1687 N N . LEU A 1 214 ? -7.173 13.043 15.812 1.00 92.38 214 LEU A N 1
ATOM 1688 C CA . LEU A 1 214 ? -8.415 12.527 15.211 1.00 92.38 214 LEU A CA 1
ATOM 1689 C C . LEU A 1 214 ? -9.637 13.408 15.497 1.00 92.38 214 LEU A C 1
ATOM 1691 O O . LEU A 1 214 ? -10.563 13.462 14.692 1.00 92.38 214 LEU A O 1
ATOM 1695 N N . LEU A 1 215 ? -9.624 14.103 16.636 1.00 85.25 215 LEU A N 1
ATOM 1696 C CA . LEU A 1 215 ? -10.668 15.044 17.049 1.00 85.25 215 LEU A CA 1
ATOM 1697 C C . LEU A 1 215 ? -10.601 16.377 16.293 1.00 85.25 215 LEU A C 1
ATOM 1699 O O . LEU A 1 215 ? -11.540 17.173 16.340 1.00 85.25 215 LEU A O 1
ATOM 1703 N N . LYS A 1 216 ? -9.484 16.654 15.615 1.00 90.50 216 LYS A N 1
ATOM 1704 C CA . LYS A 1 216 ? -9.294 17.880 14.842 1.00 90.50 216 LYS A CA 1
ATOM 1705 C C . LYS A 1 216 ? -9.790 17.658 13.418 1.00 90.50 216 LYS A C 1
ATOM 1707 O O . LYS A 1 216 ? -9.560 16.609 12.824 1.00 90.50 216 LYS A O 1
ATOM 1712 N N . LYS A 1 217 ? -10.403 18.691 12.834 1.00 89.75 217 LYS A N 1
ATOM 1713 C CA . LYS A 1 217 ? -10.753 18.715 11.406 1.00 89.75 217 LYS A CA 1
ATOM 1714 C C . LYS A 1 217 ? -9.469 18.826 10.578 1.00 89.75 217 LYS A C 1
ATOM 1716 O O . LYS A 1 217 ? -9.014 19.929 10.277 1.00 89.75 217 LYS A O 1
ATOM 1721 N N . ASN A 1 218 ? -8.860 17.685 10.260 1.00 89.12 218 ASN A N 1
ATOM 1722 C CA . ASN A 1 218 ? -7.580 17.628 9.556 1.00 89.12 218 ASN A CA 1
ATOM 1723 C C . ASN A 1 218 ? -7.749 17.924 8.065 1.00 89.12 218 ASN A C 1
ATOM 1725 O O . ASN A 1 218 ? -8.702 17.466 7.433 1.00 89.12 218 ASN A O 1
ATOM 1729 N N . VAL A 1 219 ? -6.786 18.650 7.497 1.00 93.81 219 VAL A N 1
ATOM 1730 C CA . VAL A 1 219 ? -6.669 18.840 6.049 1.00 93.81 219 VAL A CA 1
ATOM 1731 C C . VAL A 1 219 ? -5.520 17.980 5.546 1.00 93.81 219 VAL A C 1
ATOM 1733 O O . VAL A 1 219 ? -4.377 18.168 5.958 1.00 93.81 219 VAL A O 1
ATOM 1736 N N . ILE A 1 220 ? -5.836 17.033 4.671 1.00 94.12 220 ILE A N 1
ATOM 1737 C CA . ILE A 1 220 ? -4.891 16.097 4.065 1.00 94.12 220 ILE A CA 1
ATOM 1738 C C . ILE A 1 220 ? -4.642 16.528 2.624 1.00 94.12 220 ILE A C 1
ATOM 1740 O O . ILE A 1 220 ? -5.580 16.880 1.910 1.00 94.12 220 ILE A O 1
ATOM 1744 N N . TYR A 1 221 ? -3.380 16.508 2.204 1.00 93.56 221 TYR A N 1
ATOM 1745 C CA . TYR A 1 221 ? -2.973 16.911 0.862 1.00 93.56 221 TYR A CA 1
ATOM 1746 C C . TYR A 1 221 ? -2.442 15.705 0.097 1.00 93.56 221 TYR A C 1
ATOM 1748 O O . TYR A 1 221 ? -1.400 15.166 0.465 1.00 93.56 221 TYR A O 1
ATOM 1756 N N . LEU A 1 222 ? -3.122 15.327 -0.981 1.00 91.25 222 LEU A N 1
ATOM 1757 C CA . LEU A 1 222 ? -2.681 14.264 -1.881 1.00 91.25 222 LEU A CA 1
ATOM 1758 C C . LEU A 1 222 ? -1.863 14.855 -3.023 1.00 91.25 222 LEU A C 1
ATOM 1760 O O . LEU A 1 222 ? -2.251 15.868 -3.606 1.00 91.25 222 LEU A O 1
ATOM 1764 N N . ALA A 1 223 ? -0.720 14.248 -3.324 1.00 88.62 223 ALA A N 1
ATOM 1765 C CA . ALA A 1 223 ? 0.094 14.645 -4.465 1.00 88.62 223 ALA A CA 1
ATOM 1766 C C . ALA A 1 223 ? -0.444 14.003 -5.746 1.00 88.62 223 ALA A C 1
ATOM 1768 O O . ALA A 1 223 ? -0.910 12.867 -5.712 1.00 88.62 223 ALA A O 1
ATOM 1769 N N . GLU A 1 224 ? -0.355 14.719 -6.865 1.00 86.50 224 GLU A N 1
ATOM 1770 C CA . GLU A 1 224 ? -0.437 14.077 -8.177 1.00 86.50 224 GLU A CA 1
ATOM 1771 C C . GLU A 1 224 ? 0.753 13.126 -8.330 1.00 86.50 224 GLU A C 1
ATOM 1773 O O . GLU A 1 224 ? 1.876 13.428 -7.905 1.00 86.50 224 GLU A O 1
ATOM 1778 N N . ASN A 1 225 ? 0.497 11.965 -8.913 1.00 79.75 225 ASN A N 1
ATOM 1779 C CA . ASN A 1 225 ? 1.513 10.975 -9.154 1.00 79.75 225 ASN A CA 1
ATOM 1780 C C . ASN A 1 225 ? 2.468 11.431 -10.259 1.00 79.75 225 ASN A C 1
ATOM 1782 O O . ASN A 1 225 ? 2.100 12.074 -11.241 1.00 79.75 225 ASN A O 1
ATOM 1786 N N . ASP A 1 226 ? 3.723 11.022 -10.123 1.00 79.38 226 ASP A N 1
ATOM 1787 C CA . ASP A 1 226 ? 4.736 11.260 -11.135 1.00 79.38 226 ASP A CA 1
ATOM 1788 C C . ASP A 1 226 ? 4.545 10.295 -12.321 1.00 79.38 226 ASP A C 1
ATOM 1790 O O . ASP A 1 226 ? 4.536 9.074 -12.165 1.00 79.38 226 ASP A O 1
ATOM 1794 N N . VAL A 1 227 ? 4.393 10.839 -13.528 1.00 80.00 227 VAL A N 1
ATOM 1795 C CA . VAL A 1 227 ? 4.234 10.057 -14.769 1.00 80.00 227 VAL A CA 1
ATOM 1796 C C . VAL A 1 227 ? 5.570 9.728 -15.441 1.00 80.00 227 VAL A C 1
ATOM 1798 O O . VAL A 1 227 ? 5.604 9.188 -16.546 1.00 80.00 227 VAL A O 1
ATOM 1801 N N . ARG A 1 228 ? 6.708 10.047 -14.813 1.00 88.19 228 ARG A N 1
ATOM 1802 C CA . ARG A 1 228 ? 8.020 9.633 -15.324 1.00 88.19 228 ARG A CA 1
ATOM 1803 C C . ARG A 1 228 ? 8.188 8.124 -15.196 1.00 88.19 228 ARG A C 1
ATOM 1805 O O . ARG A 1 228 ? 7.773 7.512 -14.212 1.00 88.19 228 ARG A O 1
ATOM 1812 N N . LYS A 1 229 ? 8.830 7.526 -16.202 1.00 89.69 229 LYS A N 1
ATOM 1813 C CA . LYS A 1 229 ? 9.216 6.117 -16.155 1.00 89.69 229 LYS A CA 1
ATOM 1814 C C . LYS A 1 229 ? 10.373 5.925 -15.178 1.00 89.69 229 LYS A C 1
ATOM 1816 O O . LYS A 1 229 ? 11.367 6.647 -15.232 1.00 89.69 229 LYS A O 1
ATOM 1821 N N . GLN A 1 230 ? 10.262 4.900 -14.351 1.00 92.25 230 GLN A N 1
ATOM 1822 C CA . GLN A 1 230 ? 11.334 4.355 -13.537 1.00 92.25 230 GLN A CA 1
ATOM 1823 C C . GLN A 1 230 ? 11.496 2.876 -13.877 1.00 92.25 230 GLN A C 1
ATOM 1825 O O . GLN A 1 230 ? 10.552 2.195 -14.270 1.00 92.25 230 GLN A O 1
ATOM 1830 N N . TYR A 1 231 ? 12.715 2.369 -13.762 1.00 93.50 231 TYR A N 1
ATOM 1831 C CA . TYR A 1 231 ? 13.016 0.985 -14.086 1.00 93.50 231 TYR A CA 1
ATOM 1832 C C . TYR A 1 231 ? 14.076 0.435 -13.144 1.00 93.50 231 TYR A C 1
ATOM 1834 O O . TYR A 1 231 ? 14.890 1.173 -12.586 1.00 93.50 231 TYR A O 1
ATOM 1842 N N . GLY A 1 232 ? 14.027 -0.870 -12.905 1.00 94.62 232 GLY A N 1
ATOM 1843 C CA . GLY A 1 232 ? 14.889 -1.525 -11.931 1.00 94.62 232 GLY A CA 1
ATOM 1844 C C . GLY A 1 232 ? 14.299 -2.824 -11.415 1.00 94.62 232 GLY A C 1
ATOM 1845 O O . GLY A 1 232 ? 13.379 -3.385 -12.003 1.00 94.62 232 GLY A O 1
ATOM 1846 N N . ASP A 1 233 ? 14.865 -3.307 -10.315 1.00 93.81 233 ASP A N 1
ATOM 1847 C CA . ASP A 1 233 ? 14.452 -4.546 -9.662 1.00 93.81 233 ASP A CA 1
ATOM 1848 C C . ASP A 1 233 ? 13.210 -4.305 -8.787 1.00 93.81 233 ASP A C 1
ATOM 1850 O O . ASP A 1 233 ? 13.285 -3.726 -7.694 1.00 93.81 233 ASP A O 1
ATOM 1854 N N . ILE A 1 234 ? 12.060 -4.726 -9.307 1.00 93.50 234 ILE A N 1
ATOM 1855 C CA . ILE A 1 234 ? 10.735 -4.569 -8.719 1.00 93.50 234 ILE A CA 1
ATOM 1856 C C . ILE A 1 234 ? 10.505 -5.672 -7.683 1.00 93.50 234 ILE A C 1
ATOM 1858 O O . ILE A 1 234 ? 10.663 -6.861 -7.955 1.00 93.50 234 ILE A O 1
ATOM 1862 N N . SER A 1 235 ? 10.083 -5.270 -6.486 1.00 90.69 235 SER A N 1
ATOM 1863 C CA . SER A 1 235 ? 9.405 -6.146 -5.523 1.00 90.69 235 SER A CA 1
ATOM 1864 C C . SER A 1 235 ? 7.914 -5.873 -5.507 1.00 90.69 235 SER A C 1
ATOM 1866 O O . SER A 1 235 ? 7.513 -4.711 -5.455 1.00 90.69 235 SER A O 1
ATOM 1868 N N . ALA A 1 236 ? 7.127 -6.943 -5.430 1.00 86.62 236 ALA A N 1
ATOM 1869 C CA . ALA A 1 236 ? 5.739 -6.886 -5.002 1.00 86.62 236 ALA A CA 1
ATOM 1870 C C . ALA A 1 236 ? 5.674 -7.027 -3.475 1.00 86.62 236 ALA A C 1
ATOM 1872 O O . ALA A 1 236 ? 5.681 -8.136 -2.937 1.00 86.62 236 ALA A O 1
ATOM 1873 N N . GLU A 1 237 ? 5.669 -5.899 -2.763 1.00 82.56 237 GLU A N 1
ATOM 1874 C CA . GLU A 1 237 ? 5.495 -5.918 -1.308 1.00 82.56 237 GLU A CA 1
ATOM 1875 C C . GLU A 1 237 ? 4.030 -6.240 -0.967 1.00 82.56 237 GLU A C 1
ATOM 1877 O O . GLU A 1 237 ? 3.103 -5.861 -1.687 1.00 82.56 237 GLU A O 1
ATOM 1882 N N . GLY A 1 238 ? 3.817 -6.990 0.117 1.00 77.75 238 GLY A N 1
ATOM 1883 C CA . GLY A 1 238 ? 2.475 -7.352 0.574 1.00 77.75 238 GLY A CA 1
ATOM 1884 C C . GLY A 1 238 ? 1.800 -8.511 -0.158 1.00 77.75 238 GLY A C 1
ATOM 1885 O O . GLY A 1 238 ? 0.602 -8.702 0.041 1.00 77.75 238 GLY A O 1
ATOM 1886 N N . PHE A 1 239 ? 2.526 -9.276 -0.990 1.00 77.75 239 PHE A N 1
ATOM 1887 C CA . PHE A 1 239 ? 1.961 -10.422 -1.721 1.00 77.75 239 PHE A CA 1
ATOM 1888 C C . PHE A 1 239 ? 1.926 -11.721 -0.891 1.00 77.75 239 PHE A C 1
ATOM 1890 O O . PHE A 1 239 ? 0.916 -12.421 -0.869 1.00 77.75 239 PHE A O 1
ATOM 1897 N N . TYR A 1 240 ? 3.011 -12.022 -0.169 1.00 85.38 240 TYR A N 1
ATOM 1898 C CA . TYR A 1 240 ? 3.101 -13.155 0.755 1.00 85.38 240 TYR A CA 1
ATOM 1899 C C . TYR A 1 240 ? 3.743 -12.728 2.069 1.00 85.38 240 TYR A C 1
ATOM 1901 O O . TYR A 1 240 ? 4.764 -12.039 2.084 1.00 85.38 240 TYR A O 1
ATOM 1909 N N . ALA A 1 241 ? 3.171 -13.200 3.172 1.00 91.50 241 ALA A N 1
ATOM 1910 C CA . ALA A 1 241 ? 3.757 -13.033 4.491 1.00 91.50 241 ALA A CA 1
ATOM 1911 C C . ALA A 1 241 ? 5.013 -13.916 4.638 1.00 91.50 241 ALA A C 1
ATOM 1913 O O . ALA A 1 241 ? 5.126 -14.965 4.006 1.00 91.50 241 ALA A O 1
ATOM 1914 N N . ASN A 1 242 ? 5.960 -13.526 5.480 1.00 92.38 242 ASN A N 1
ATOM 1915 C CA . ASN A 1 242 ? 7.168 -14.294 5.788 1.00 92.38 242 ASN A CA 1
ATOM 1916 C C . ASN A 1 242 ? 7.361 -14.406 7.310 1.00 92.38 242 ASN A C 1
ATOM 1918 O O . ASN A 1 242 ? 6.495 -14.017 8.091 1.00 92.38 242 ASN A O 1
ATOM 1922 N N . GLU A 1 243 ? 8.486 -14.959 7.756 1.00 94.69 243 GLU A N 1
ATOM 1923 C CA . GLU A 1 243 ? 8.786 -15.158 9.176 1.00 94.69 243 GLU A CA 1
ATOM 1924 C C . GLU A 1 243 ? 8.881 -13.865 10.001 1.00 94.69 243 GLU A C 1
ATOM 1926 O O . GLU A 1 243 ? 8.765 -13.921 11.225 1.00 94.69 243 GLU A O 1
ATOM 1931 N N . LYS A 1 244 ? 9.057 -12.711 9.348 1.00 95.62 244 LYS A N 1
ATOM 1932 C CA . LYS A 1 244 ? 9.041 -11.378 9.966 1.00 95.62 244 LYS A CA 1
ATOM 1933 C C . LYS A 1 244 ? 7.706 -10.654 9.789 1.00 95.62 244 LYS A C 1
ATOM 1935 O O . LYS A 1 244 ? 7.593 -9.493 10.172 1.00 95.62 244 LYS A O 1
ATOM 1940 N N . SER A 1 245 ? 6.695 -11.315 9.236 1.00 95.88 245 SER A N 1
ATOM 1941 C CA . SER A 1 245 ? 5.352 -10.762 9.089 1.00 95.88 245 SER A CA 1
ATOM 1942 C C . SER A 1 245 ? 4.477 -11.099 10.292 1.00 95.88 245 SER A C 1
ATOM 1944 O O . SER A 1 245 ? 4.424 -12.244 10.748 1.00 95.88 245 SER A O 1
ATOM 1946 N N . LEU A 1 246 ? 3.702 -10.125 10.767 1.00 97.44 246 LEU A N 1
ATOM 1947 C CA . LEU A 1 246 ? 2.600 -10.375 11.694 1.00 97.44 246 LEU A CA 1
ATOM 1948 C C . LEU A 1 246 ? 1.299 -10.530 10.905 1.00 97.44 246 LEU A C 1
ATOM 1950 O O . LEU A 1 246 ? 0.821 -9.573 10.307 1.00 97.44 246 LEU A O 1
ATOM 1954 N N . VAL A 1 247 ? 0.680 -11.709 10.949 1.00 97.31 247 VAL A N 1
ATOM 1955 C CA . VAL A 1 247 ? -0.646 -11.915 10.352 1.00 97.31 247 VAL A CA 1
ATOM 1956 C C . VAL A 1 247 ? -1.720 -11.872 11.435 1.00 97.31 247 VAL A C 1
ATOM 1958 O O . VAL A 1 247 ? -1.657 -12.616 12.414 1.00 97.31 247 VAL A O 1
ATOM 1961 N N . LEU A 1 248 ? -2.714 -11.008 11.245 1.00 97.06 248 LEU A N 1
ATOM 1962 C CA . LEU A 1 248 ? -3.901 -10.844 12.073 1.00 97.06 248 LEU A CA 1
ATOM 1963 C C . LEU A 1 248 ? -5.125 -11.233 11.241 1.00 97.06 248 LEU A C 1
ATOM 1965 O O . LEU A 1 248 ? -5.516 -10.516 10.326 1.00 97.06 248 LEU A O 1
ATOM 1969 N N . PHE A 1 249 ? -5.723 -12.377 11.546 1.00 95.56 249 PHE A N 1
ATOM 1970 C CA . PHE A 1 249 ? -6.951 -12.855 10.925 1.00 95.56 249 PHE A CA 1
ATOM 1971 C C . PHE A 1 249 ? -8.115 -12.686 11.902 1.00 95.56 249 PHE A C 1
ATOM 1973 O O . PHE A 1 249 ? -8.082 -13.259 12.993 1.00 95.56 249 PHE A O 1
ATOM 1980 N N . GLU A 1 250 ? -9.113 -11.875 11.537 1.00 93.94 250 GLU A N 1
ATOM 1981 C CA . GLU A 1 250 ? -10.263 -11.546 12.403 1.00 93.94 250 GLU A CA 1
ATOM 1982 C C . GLU A 1 250 ? -9.813 -11.088 13.812 1.00 93.94 250 GLU A C 1
ATOM 1984 O O . GLU A 1 250 ? -10.292 -11.554 14.849 1.00 93.94 250 GLU A O 1
ATOM 1989 N N . GLY A 1 251 ? -8.792 -10.225 13.858 1.00 94.25 251 GLY A N 1
ATOM 1990 C CA . GLY A 1 251 ? -8.199 -9.706 15.093 1.00 94.25 251 GLY A CA 1
ATOM 1991 C C . GLY A 1 251 ? -7.290 -10.666 15.868 1.00 94.25 251 GLY A C 1
ATOM 1992 O O . GLY A 1 251 ? -6.742 -10.259 16.892 1.00 94.25 251 GLY A O 1
ATOM 1993 N N . LYS A 1 252 ? -7.092 -11.910 15.411 1.00 95.88 252 LYS A N 1
ATOM 1994 C CA . LYS A 1 252 ? -6.253 -12.917 16.083 1.00 95.88 252 LYS A CA 1
ATOM 1995 C C . LYS A 1 252 ? -4.984 -13.213 15.297 1.00 95.88 252 LYS A C 1
ATOM 1997 O O . LYS A 1 252 ? -5.001 -13.265 14.072 1.00 95.88 252 LYS A O 1
ATOM 2002 N N . LYS A 1 253 ? -3.879 -13.465 16.003 1.00 97.00 253 LYS A N 1
ATOM 2003 C CA . LYS A 1 253 ? -2.619 -13.862 15.366 1.00 97.00 253 LYS A CA 1
ATOM 2004 C C . LYS A 1 253 ? -2.789 -15.193 14.626 1.00 97.00 253 LYS A C 1
ATOM 2006 O O . LYS A 1 253 ? -3.304 -16.153 15.196 1.00 97.00 253 LYS A O 1
ATOM 2011 N N . LEU A 1 254 ? -2.315 -15.246 13.386 1.00 96.88 254 LEU A N 1
ATOM 2012 C CA . LEU A 1 254 ? -2.278 -16.438 12.544 1.00 96.88 254 LEU A CA 1
ATOM 2013 C C . LEU A 1 254 ? -0.836 -16.703 12.094 1.00 96.88 254 LEU A C 1
ATOM 2015 O O . LEU A 1 254 ? -0.061 -15.772 11.884 1.00 96.88 254 LEU A O 1
ATOM 2019 N N . ASP A 1 255 ? -0.465 -17.974 11.961 1.00 97.19 255 ASP A N 1
ATOM 2020 C CA . ASP A 1 255 ? 0.829 -18.346 11.388 1.00 97.19 255 ASP A CA 1
ATOM 2021 C C . ASP A 1 255 ? 0.900 -17.960 9.900 1.00 97.19 255 ASP A C 1
ATOM 2023 O O . ASP A 1 255 ? -0.036 -18.206 9.133 1.00 97.19 255 ASP A O 1
ATOM 2027 N N . TYR A 1 256 ? 2.024 -17.372 9.482 1.00 95.50 256 TYR A N 1
ATOM 2028 C CA . TYR A 1 256 ? 2.181 -16.852 8.124 1.00 95.50 256 TYR A CA 1
ATOM 2029 C C . TYR A 1 256 ? 2.151 -17.956 7.058 1.00 95.50 256 TYR A C 1
ATOM 2031 O O . TYR A 1 256 ? 1.646 -17.725 5.959 1.00 95.50 256 TYR A O 1
ATOM 2039 N N . LYS A 1 257 ? 2.636 -19.172 7.360 1.00 95.75 257 LYS A N 1
ATOM 2040 C CA . LYS A 1 257 ? 2.610 -20.291 6.406 1.00 95.75 257 LYS A CA 1
ATOM 2041 C C . LYS A 1 257 ? 1.181 -20.771 6.199 1.00 95.75 257 LYS A C 1
ATOM 2043 O O . LYS A 1 257 ? 0.785 -21.029 5.062 1.00 95.75 257 LYS A O 1
ATOM 2048 N N . ILE A 1 258 ? 0.398 -20.857 7.279 1.00 95.44 258 ILE A N 1
ATOM 2049 C CA . ILE A 1 258 ? -1.034 -21.186 7.210 1.00 95.44 258 ILE A CA 1
ATOM 2050 C C . ILE A 1 258 ? -1.779 -20.123 6.398 1.00 95.44 258 ILE A C 1
ATOM 2052 O O . ILE A 1 258 ? -2.533 -20.469 5.485 1.00 95.44 258 ILE A O 1
ATOM 2056 N N . PHE A 1 259 ? -1.528 -18.843 6.687 1.00 94.38 259 PHE A N 1
ATOM 2057 C CA . PHE A 1 259 ? -2.106 -17.727 5.944 1.00 94.38 259 PHE A CA 1
ATOM 2058 C C . PHE A 1 259 ? -1.779 -17.812 4.452 1.00 94.38 259 PHE A C 1
ATOM 2060 O O . PHE A 1 259 ? -2.701 -17.858 3.644 1.00 94.38 259 PHE A O 1
ATOM 2067 N N . ASN A 1 260 ? -0.500 -17.922 4.082 1.00 92.06 260 ASN A N 1
ATOM 2068 C CA . ASN A 1 260 ? -0.076 -17.992 2.684 1.00 92.06 260 ASN A CA 1
ATOM 2069 C C . ASN A 1 260 ? -0.675 -19.197 1.959 1.00 92.06 260 ASN A C 1
ATOM 2071 O O . ASN A 1 260 ? -1.142 -19.058 0.832 1.00 92.06 260 ASN A O 1
ATOM 2075 N N . LYS A 1 261 ? -0.701 -20.377 2.597 1.00 92.00 261 LYS A N 1
ATOM 2076 C CA . LYS A 1 261 ? -1.299 -21.580 2.004 1.00 92.00 261 LYS A CA 1
ATOM 2077 C C . LYS A 1 261 ? -2.781 -21.368 1.701 1.00 92.00 261 LYS A C 1
ATOM 2079 O O . LYS A 1 261 ? -3.228 -21.716 0.613 1.00 92.00 261 LYS A O 1
ATOM 2084 N N . SER A 1 262 ? -3.530 -20.794 2.643 1.00 91.25 262 SER A N 1
ATOM 2085 C CA . SER A 1 262 ? -4.954 -20.513 2.443 1.00 91.25 262 SER A CA 1
ATOM 2086 C C . SER A 1 262 ? -5.174 -19.417 1.401 1.00 91.25 262 SER A C 1
ATOM 2088 O O . SER A 1 262 ? -5.974 -19.578 0.482 1.00 91.25 262 SER A O 1
ATOM 2090 N N . TYR A 1 263 ? -4.427 -18.319 1.510 1.00 86.12 263 TYR A N 1
ATOM 2091 C CA . TYR A 1 263 ? -4.537 -17.167 0.627 1.00 86.12 263 TYR A CA 1
ATOM 2092 C C . TYR A 1 263 ? -4.190 -17.521 -0.821 1.00 86.12 263 TYR A C 1
ATOM 2094 O O . TYR A 1 263 ? -4.890 -17.096 -1.730 1.00 86.12 263 TYR A O 1
ATOM 2102 N N . ASN A 1 264 ? -3.188 -18.373 -1.048 1.00 84.12 264 ASN A N 1
ATOM 2103 C CA . ASN A 1 264 ? -2.831 -18.843 -2.386 1.00 84.12 264 ASN A CA 1
ATOM 2104 C C . ASN A 1 264 ? -3.976 -19.613 -3.074 1.00 84.12 264 ASN A C 1
ATOM 2106 O O . ASN A 1 264 ? -4.140 -19.527 -4.286 1.00 84.12 264 ASN A O 1
ATOM 2110 N N . ILE A 1 265 ? -4.786 -20.353 -2.310 1.00 85.75 265 ILE A N 1
ATOM 2111 C CA . ILE A 1 265 ? -5.899 -21.150 -2.852 1.00 85.75 265 ILE A CA 1
ATOM 2112 C C . ILE A 1 265 ? -7.183 -20.312 -2.950 1.00 85.75 265 ILE A C 1
ATOM 2114 O O . ILE A 1 265 ? -7.959 -20.456 -3.892 1.00 85.75 265 ILE A O 1
ATOM 2118 N N . PHE A 1 266 ? -7.417 -19.431 -1.977 1.00 86.31 266 PHE A N 1
ATOM 2119 C CA . PHE A 1 266 ? -8.692 -18.742 -1.779 1.00 86.31 266 PHE A CA 1
ATOM 2120 C C . PHE A 1 266 ? -8.541 -17.218 -1.718 1.00 86.31 266 PHE A C 1
ATOM 2122 O O . PHE A 1 266 ? -9.277 -16.554 -0.988 1.00 86.31 266 PHE A O 1
ATOM 2129 N N . SER A 1 267 ? -7.608 -16.636 -2.473 1.00 81.44 267 SER A N 1
ATOM 2130 C CA . SER A 1 267 ? -7.302 -15.194 -2.443 1.00 81.44 267 SER A CA 1
ATOM 2131 C C . SER A 1 267 ? -8.544 -14.316 -2.626 1.00 81.44 267 SER A C 1
ATOM 2133 O O . SER A 1 267 ? -8.700 -13.287 -1.965 1.00 81.44 267 SER A O 1
ATOM 2135 N N . ASN A 1 268 ? -9.487 -14.760 -3.461 1.00 81.81 268 ASN A N 1
ATOM 2136 C CA . ASN A 1 268 ? -10.748 -14.074 -3.726 1.00 81.81 268 ASN A CA 1
ATOM 2137 C C . ASN A 1 268 ? -11.728 -14.058 -2.537 1.00 81.81 268 ASN A C 1
ATOM 2139 O O . ASN A 1 268 ? -12.669 -13.264 -2.569 1.00 81.81 268 ASN A O 1
ATOM 2143 N N . LYS A 1 269 ? -11.520 -14.883 -1.502 1.00 88.12 269 LYS A N 1
ATOM 2144 C CA . LYS A 1 269 ? -12.349 -14.963 -0.285 1.00 88.12 269 LYS A CA 1
ATOM 2145 C C . LYS A 1 269 ? -11.910 -14.020 0.828 1.00 88.12 269 LYS A C 1
ATOM 2147 O O . LYS A 1 269 ? -12.650 -13.883 1.797 1.00 88.12 269 LYS A O 1
ATOM 2152 N N . TYR A 1 270 ? -10.757 -13.368 0.700 1.00 86.88 270 TYR A N 1
ATOM 2153 C CA . TYR A 1 270 ? -10.205 -12.525 1.757 1.00 86.88 270 TYR A CA 1
ATOM 2154 C C . TYR A 1 270 ? -10.176 -11.045 1.372 1.00 86.88 270 TYR A C 1
ATOM 2156 O O . TYR A 1 270 ? -9.768 -10.680 0.267 1.00 86.88 270 TYR A O 1
ATOM 2164 N N . ASN A 1 271 ? -10.542 -10.183 2.318 1.00 87.56 271 ASN A N 1
ATOM 2165 C CA . ASN A 1 271 ? -10.123 -8.787 2.340 1.00 87.56 271 ASN A CA 1
ATOM 2166 C C . ASN A 1 271 ? -8.843 -8.710 3.168 1.00 87.56 271 ASN A C 1
ATOM 2168 O O . ASN A 1 271 ? -8.865 -8.996 4.358 1.00 87.56 271 ASN A O 1
ATOM 2172 N N . VAL A 1 272 ? -7.728 -8.363 2.529 1.00 88.81 272 VAL A N 1
ATOM 2173 C CA . VAL A 1 272 ? -6.409 -8.296 3.178 1.00 88.81 272 VAL A CA 1
ATOM 2174 C C . VAL A 1 272 ? -5.848 -6.892 3.026 1.00 88.81 272 VAL A C 1
ATOM 2176 O O . VAL A 1 272 ? -5.709 -6.427 1.889 1.00 88.81 272 VAL A O 1
ATOM 2179 N N . TYR A 1 273 ? -5.499 -6.277 4.150 1.00 90.44 273 TYR A N 1
ATOM 2180 C CA . TYR A 1 273 ? -4.821 -4.992 4.264 1.00 90.44 273 TYR A CA 1
ATOM 2181 C C . TYR A 1 273 ? -3.362 -5.242 4.643 1.00 90.44 273 TYR A C 1
ATOM 2183 O O . TYR A 1 273 ? -3.085 -5.921 5.632 1.00 90.44 273 TYR A O 1
ATOM 2191 N N . TYR A 1 274 ? -2.444 -4.733 3.827 1.00 91.06 274 TYR A N 1
ATOM 2192 C CA . TYR A 1 274 ? -1.007 -4.831 4.056 1.00 91.06 274 TYR A CA 1
ATOM 2193 C C . TYR A 1 274 ? -0.502 -3.529 4.666 1.00 91.06 274 TYR A C 1
ATOM 2195 O O . TYR A 1 274 ? -0.764 -2.452 4.134 1.00 91.06 274 TYR A O 1
ATOM 2203 N N . ILE A 1 275 ? 0.223 -3.634 5.772 1.00 92.56 275 ILE A N 1
ATOM 2204 C CA . ILE A 1 275 ? 0.775 -2.502 6.502 1.00 92.56 275 ILE A CA 1
ATOM 2205 C C . ILE A 1 275 ? 2.304 -2.595 6.448 1.00 92.56 275 ILE A C 1
ATOM 2207 O O . ILE A 1 275 ? 2.875 -3.514 7.046 1.00 92.56 275 ILE A O 1
ATOM 2211 N N . PRO A 1 276 ? 2.984 -1.654 5.773 1.00 91.06 276 PRO A N 1
ATOM 2212 C CA . PRO A 1 276 ? 4.431 -1.692 5.651 1.00 91.06 276 PRO A CA 1
ATOM 2213 C C . PRO A 1 276 ? 5.128 -1.293 6.956 1.00 91.06 276 PRO A C 1
ATOM 2215 O O . PRO A 1 276 ? 4.555 -0.600 7.802 1.00 91.06 276 PRO A O 1
ATOM 2218 N N . LYS A 1 277 ? 6.407 -1.676 7.076 1.00 91.81 277 LYS A N 1
ATOM 2219 C CA . LYS A 1 277 ? 7.264 -1.481 8.261 1.00 91.81 277 LYS A CA 1
ATOM 2220 C C . LYS A 1 277 ? 7.087 -0.161 9.020 1.00 91.81 277 LYS A C 1
ATOM 2222 O O . LYS A 1 277 ? 6.949 -0.213 10.238 1.00 91.81 277 LYS A O 1
ATOM 2227 N N . PRO A 1 278 ? 7.061 1.021 8.368 1.00 92.62 278 PRO A N 1
ATOM 2228 C CA . PRO A 1 278 ? 6.966 2.293 9.092 1.00 92.62 278 PRO A CA 1
ATOM 2229 C C . PRO A 1 278 ? 5.691 2.443 9.939 1.00 92.62 278 PRO A C 1
ATOM 2231 O O . PRO A 1 278 ? 5.648 3.272 10.846 1.00 92.62 278 PRO A O 1
ATOM 2234 N N . TYR A 1 279 ? 4.661 1.642 9.655 1.00 94.75 279 TYR A N 1
ATOM 2235 C CA . TYR A 1 279 ? 3.336 1.728 10.263 1.00 94.75 279 TYR A CA 1
ATOM 2236 C C . TYR A 1 279 ? 3.008 0.548 11.190 1.00 94.75 279 TYR A C 1
ATOM 2238 O O . TYR A 1 279 ? 1.966 0.557 11.847 1.00 94.75 279 TYR A O 1
ATOM 2246 N N . THR A 1 280 ? 3.883 -0.458 11.297 1.00 95.50 280 THR A N 1
ATOM 2247 C CA . THR A 1 280 ? 3.621 -1.682 12.081 1.00 95.50 280 THR A CA 1
ATOM 2248 C C . THR A 1 280 ? 3.505 -1.414 13.579 1.00 95.50 280 THR A C 1
ATOM 2250 O O . THR A 1 280 ? 2.751 -2.111 14.262 1.00 95.50 280 THR A O 1
ATOM 2253 N N . LYS A 1 281 ? 4.152 -0.348 14.076 1.00 95.44 281 LYS A N 1
ATOM 2254 C CA . LYS A 1 281 ? 4.118 0.073 15.487 1.00 95.44 281 LYS A CA 1
ATOM 2255 C C . LYS A 1 281 ? 2.711 0.326 16.044 1.00 95.44 281 LYS A C 1
ATOM 2257 O O . LYS A 1 281 ? 2.498 0.208 17.245 1.00 95.44 281 LYS A O 1
ATOM 2262 N N . VAL A 1 282 ? 1.736 0.624 15.178 1.00 96.06 282 VAL A N 1
ATOM 2263 C CA . VAL A 1 282 ? 0.318 0.794 15.560 1.00 96.06 282 VAL A CA 1
ATOM 2264 C C . VAL A 1 282 ? -0.308 -0.533 16.025 1.00 96.06 282 VAL A C 1
ATOM 2266 O O . VAL A 1 282 ? -1.262 -0.559 16.810 1.00 96.06 282 VAL A O 1
ATOM 2269 N N . PHE A 1 283 ? 0.234 -1.657 15.554 1.00 95.94 283 PHE A N 1
ATOM 2270 C CA . PHE A 1 283 ? -0.305 -2.997 15.783 1.00 95.94 283 PHE A CA 1
ATOM 2271 C C . PHE A 1 283 ? 0.553 -3.837 16.724 1.00 95.94 283 PHE A C 1
ATOM 2273 O O . PHE A 1 283 ? 0.009 -4.688 17.427 1.00 95.94 283 PHE A O 1
ATOM 2280 N N . THR A 1 284 ? 1.867 -3.613 16.752 1.00 95.25 284 THR A N 1
ATOM 2281 C CA . THR A 1 284 ? 2.800 -4.379 17.580 1.00 95.25 284 THR A CA 1
ATOM 2282 C C . THR A 1 284 ? 4.003 -3.531 18.000 1.00 95.25 284 THR A C 1
ATOM 2284 O O . THR A 1 284 ? 4.542 -2.812 17.163 1.00 95.25 284 THR A O 1
ATOM 2287 N N . PRO A 1 285 ? 4.465 -3.617 19.262 1.00 95.00 285 PRO A N 1
ATOM 2288 C CA . PRO A 1 285 ? 5.715 -2.985 19.688 1.00 95.00 285 PRO A CA 1
ATOM 2289 C C . PRO A 1 285 ? 6.964 -3.778 19.260 1.00 95.00 285 PRO A C 1
ATOM 2291 O O . PRO A 1 285 ? 8.079 -3.324 19.489 1.00 95.00 285 PRO A O 1
ATOM 2294 N N . ASP A 1 286 ? 6.801 -4.978 18.693 1.00 96.06 286 ASP A N 1
ATOM 2295 C CA . ASP A 1 286 ? 7.919 -5.833 18.284 1.00 96.06 286 ASP A CA 1
ATOM 2296 C C . ASP A 1 286 ? 8.614 -5.294 17.023 1.00 96.06 286 ASP A C 1
ATOM 2298 O O . ASP A 1 286 ? 8.118 -5.449 15.906 1.00 96.06 286 ASP A O 1
ATOM 2302 N N . GLU A 1 287 ? 9.794 -4.700 17.203 1.00 94.31 287 GLU A N 1
ATOM 2303 C CA . GLU A 1 287 ? 10.618 -4.124 16.131 1.00 94.31 287 GLU A CA 1
ATOM 2304 C C . GLU A 1 287 ? 11.172 -5.160 15.139 1.00 94.31 287 GLU A C 1
ATOM 2306 O O . GLU A 1 287 ? 11.676 -4.794 14.071 1.00 94.31 287 GLU A O 1
ATOM 2311 N N . LYS A 1 288 ? 11.088 -6.460 15.462 1.00 95.56 288 LYS A N 1
ATOM 2312 C CA . LYS A 1 288 ? 11.491 -7.539 14.548 1.00 95.56 288 LYS A CA 1
ATOM 2313 C C . LYS A 1 288 ? 10.467 -7.777 13.440 1.00 95.56 288 LYS A C 1
ATOM 2315 O O . LYS A 1 288 ? 10.793 -8.464 12.472 1.00 95.56 288 LYS A O 1
ATOM 2320 N N . ILE A 1 289 ? 9.255 -7.238 13.586 1.00 96.69 289 ILE A N 1
ATOM 2321 C CA . ILE A 1 289 ? 8.193 -7.348 12.591 1.00 96.69 289 ILE A CA 1
ATOM 2322 C C . ILE A 1 289 ? 8.415 -6.321 11.478 1.00 96.69 289 ILE A C 1
ATOM 2324 O O . ILE A 1 289 ? 8.399 -5.109 11.704 1.00 96.69 289 ILE A O 1
ATOM 2328 N N . ASP A 1 290 ? 8.600 -6.821 10.258 1.00 94.12 290 ASP A N 1
ATOM 2329 C CA . ASP A 1 290 ? 8.831 -6.002 9.068 1.00 94.12 290 ASP A CA 1
ATOM 2330 C C . ASP A 1 290 ? 7.519 -5.517 8.436 1.00 94.12 290 ASP A C 1
ATOM 2332 O O . ASP A 1 290 ? 7.505 -4.467 7.802 1.00 94.12 290 ASP A O 1
ATOM 2336 N N . ASP A 1 291 ? 6.410 -6.233 8.614 1.00 94.19 291 ASP A N 1
ATOM 2337 C CA . ASP A 1 291 ? 5.100 -5.846 8.089 1.00 94.19 291 ASP A CA 1
ATOM 2338 C C . ASP A 1 291 ? 3.935 -6.546 8.807 1.00 94.19 291 ASP A C 1
ATOM 2340 O O . ASP A 1 291 ? 4.109 -7.526 9.538 1.00 94.19 291 ASP A O 1
ATOM 2344 N N . VAL A 1 292 ? 2.724 -6.005 8.638 1.00 95.69 292 VAL A N 1
ATOM 2345 C CA . VAL A 1 292 ? 1.495 -6.556 9.228 1.00 95.69 292 VAL A CA 1
ATOM 2346 C C . VAL A 1 292 ? 0.470 -6.832 8.130 1.00 95.69 292 VAL A C 1
ATOM 2348 O O . VAL A 1 292 ? 0.217 -5.991 7.272 1.00 95.69 292 VAL A O 1
ATOM 2351 N N . TYR A 1 293 ? -0.160 -8.002 8.186 1.00 94.88 293 TYR A N 1
ATOM 2352 C CA . TYR A 1 293 ? -1.272 -8.397 7.327 1.00 94.88 293 TYR A CA 1
ATOM 2353 C C . TYR A 1 293 ? -2.533 -8.473 8.173 1.00 94.88 293 TYR A C 1
ATOM 2355 O O . TYR A 1 293 ? -2.594 -9.270 9.105 1.00 94.88 293 TYR A O 1
ATOM 2363 N N . ILE A 1 294 ? -3.548 -7.680 7.844 1.00 95.31 294 ILE A N 1
ATOM 2364 C CA . ILE A 1 294 ? -4.854 -7.732 8.504 1.00 95.31 294 ILE A CA 1
ATOM 2365 C C . ILE A 1 294 ? -5.852 -8.325 7.521 1.00 95.31 294 ILE A C 1
ATOM 2367 O O . ILE A 1 294 ? -6.122 -7.740 6.472 1.00 95.31 294 ILE A O 1
ATOM 2371 N N . ALA A 1 295 ? -6.364 -9.508 7.839 1.00 93.38 295 ALA A N 1
ATOM 2372 C CA . ALA A 1 295 ? -7.191 -10.309 6.955 1.00 93.38 295 ALA A CA 1
ATOM 2373 C C . ALA A 1 295 ? -8.581 -10.565 7.551 1.00 93.38 295 ALA A C 1
ATOM 2375 O O . ALA A 1 295 ? -8.715 -10.976 8.704 1.00 93.38 295 ALA A O 1
ATOM 2376 N N . PHE A 1 296 ? -9.597 -10.390 6.710 1.00 92.88 296 PHE A N 1
ATOM 2377 C CA . PHE A 1 296 ? -11.005 -10.651 7.000 1.00 92.88 296 PHE A CA 1
ATOM 2378 C C . PHE A 1 296 ? -11.602 -11.542 5.917 1.00 92.88 296 PHE A C 1
ATOM 2380 O O . PHE A 1 296 ? -11.180 -11.483 4.755 1.00 92.88 296 PHE A O 1
ATOM 2387 N N . ILE A 1 297 ? -12.610 -12.337 6.258 1.00 91.69 297 ILE A N 1
ATOM 2388 C CA . ILE A 1 297 ? -13.407 -13.043 5.249 1.00 91.69 297 ILE A CA 1
ATOM 2389 C C . ILE A 1 297 ? -14.295 -12.028 4.515 1.00 91.69 297 ILE A C 1
ATOM 2391 O O . ILE A 1 297 ? -14.959 -11.198 5.134 1.00 91.69 297 ILE A O 1
ATOM 2395 N N . LYS A 1 298 ? -14.345 -12.098 3.180 1.00 88.06 298 LYS A N 1
ATOM 2396 C CA . LYS A 1 298 ? -15.337 -11.351 2.398 1.00 88.06 298 LYS A CA 1
ATOM 2397 C C . LYS A 1 298 ? -16.726 -11.886 2.722 1.00 88.06 298 LYS A C 1
ATOM 2399 O O . LYS A 1 298 ? -17.039 -13.036 2.407 1.00 88.06 298 LYS A O 1
ATOM 2404 N N . THR A 1 299 ? -17.559 -11.052 3.328 1.00 78.19 299 THR A N 1
ATOM 2405 C CA . THR A 1 299 ? -18.989 -11.325 3.452 1.00 78.19 299 THR A CA 1
ATOM 2406 C C . THR A 1 299 ? -19.608 -11.332 2.054 1.00 78.19 299 THR A C 1
ATOM 2408 O O . THR A 1 299 ? -19.290 -10.462 1.241 1.00 78.19 299 THR A O 1
ATOM 2411 N N . LYS A 1 300 ? -20.409 -12.361 1.758 1.00 60.53 300 LYS A N 1
ATOM 2412 C CA . LYS A 1 300 ? -21.185 -12.452 0.514 1.00 60.53 300 LYS A CA 1
ATOM 2413 C C . LYS A 1 300 ? -22.293 -11.411 0.479 1.00 60.53 300 LYS A C 1
ATOM 2415 O O . LYS A 1 300 ? -22.810 -11.097 1.573 1.00 60.53 300 LYS A O 1
#

pLDDT: mean 79.99, std 22.31, range [26.17, 97.44]